Protein 5B6C (pdb70)

Solvent-accessible surface area: 10242 Å² total; per-residue (Å²): 107,36,149,130,92,50,162,2,66,3,34,64,17,120,127,120,45,25,10,30,0,18,0,4,61,78,7,0,94,51,10,123,6,153,153,42,48,27,0,18,0,78,21,171,192,231,90,40,4,6,2,44,0,68,28,26,145,88,10,61,65,97,72,0,31,0,1,149,21,3,14,67,15,1,133,17,189,96,48,57,74,1,8,2,54,77,9,108,127,17,128,134,6,131,76,0,0,0,6,4,2,45,80,16,13,133,67,50,132,50,86,31,10,96,60,6,0,61,84,32,1,81,113,47,88,34,8,6,50,83,26,16,53,7,48,6,181,24,71,191,84,28,0,38,0,58,0,30,33,2,37,38,64,50,63,0,12,1,3,44,132,1,21,0,10,23,112,33,146,51,47,168,120,146,98,176,40,28,47,54,96,22,43,180,43

InterPro domains:
  IPR003338 CDC48, N-terminal subdomain [PF02359] (25-106)
  IPR003338 CDC48, N-terminal subdomain [SM01073] (25-108)
  IPR003593 AAA+ ATPase domain [SM00382] (237-373)
  IPR003593 AAA+ ATPase domain [SM00382] (510-649)
  IPR003959 ATPase, AAA-type, core [PF00004] (241-370)
  IPR003959 ATPase, AAA-type, core [PF00004] (514-647)
  IPR003960 ATPase, AAA-type, conserved site [PS00674] (341-359)
  IPR003960 ATPase, AAA-type, conserved site [PS00674] (617-635)
  IPR004201 CDC48, domain 2 [PF02933] (126-190)
  IPR004201 CDC48, domain 2 [SM01072] (125-191)
  IPR005938 AAA ATPase, CDC48 family [TIGR01243] (26-763)
  IPR009010 Aspartate decarboxylase-like domain superfamily [SSF50692] (22-105)
  IPR027417 P-loop containing nucleoside triphosphate hydrolase [G3DSA:3.40.50.300] (206-370)
  IPR027417 P-loop containing nucleoside triphosphate hydrolase [G3DSA:3.40.50.300] (464-647)
  IPR027417 P-loop containing nucleoside triphosphate hydrolase [SSF52540] (200-462)
  IPR027417 P-loop containing nucleoside triphosphate hydrolase [SSF52540] (472-761)
  IPR029067 CDC48 domain 2-like superfamily [SSF54585] (107-198)
  IPR041569 AAA ATPase, AAA+ lid domain [PF17862] (393-434)
  IPR041569 AAA ATPase, AAA+ lid domain [PF17862] (669-708)
  IPR050168 AAA ATPase domain-containing protein [PTHR23077] (38-764)

Foldseek 3Di:
DLPDFFKAFEDAAPDDDQAEKEAAPVLCVSQVHDFQFWKWKAAPPGQIWIHTYDHDNVHDHRHMHHHPQVCVSRVHDGGGMMGIHGDPDFAAFQEWEKEWACVQCPPHDDDCCVFWVCVSQPVPFGKGFQQGWDWTDGDPGIIIMHTNDTVVPGMHTHHPNYHYHYDDDHDHDD/DDPPPDDDDDD

CATH classification: 2.40.40.20 (+1 more: 3.10.330.10)

Structure (mm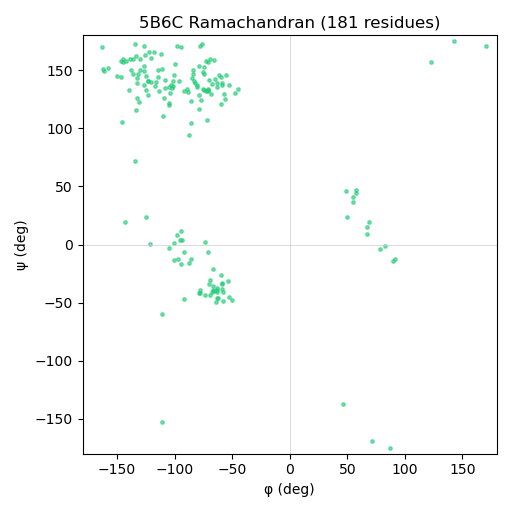CIF, N/CA/C/O backbone):
data_5B6C
#
_entry.id   5B6C
#
_cell.length_a   107.270
_cell.length_b   107.270
_cell.length_c   44.040
_cell.angle_alpha   90.00
_cell.angle_beta   90.00
_cell.angle_gamma   120.00
#
_symmetry.space_group_name_H-M   'H 3'
#
loop_
_entity.id
_entity.type
_entity.pdbx_description
1 polymer 'Transitional endoplasmic reticulum ATPase'
2 polymer 'Peptide from Ubiquitin fusion degradation protein 1 homolog'
3 water water
#
loop_
_atom_site.group_PDB
_atom_site.id
_atom_site.type_symbol
_atom_site.label_atom_id
_atom_site.label_alt_id
_atom_site.label_comp_id
_atom_site.label_asym_id
_atom_site.label_entity_id
_atom_site.label_seq_id
_atom_site.pdbx_PDB_ins_code
_atom_site.Cartn_x
_atom_site.Cartn_y
_atom_site.Cartn_z
_atom_site.occupancy
_atom_site.B_iso_or_equiv
_atom_site.auth_seq_id
_atom_site.auth_comp_id
_atom_site.auth_asym_id
_atom_site.auth_atom_id
_atom_site.pdbx_PDB_model_num
ATOM 1 N N . GLY A 1 1 ? 22.584 32.343 7.435 1.00 27.86 19 GLY A N 1
ATOM 2 C CA . GLY A 1 1 ? 21.658 31.757 6.400 1.00 29.04 19 GLY A CA 1
ATOM 3 C C . GLY A 1 1 ? 22.429 31.231 5.195 1.00 26.98 19 GLY A C 1
ATOM 4 O O . GLY A 1 1 ? 23.561 31.688 4.921 1.00 30.62 19 GLY A O 1
ATOM 5 N N . SER A 1 2 ? 21.863 30.217 4.513 1.00 26.20 20 SER A N 1
ATOM 6 C CA . SER A 1 2 ? 22.534 29.635 3.287 1.00 23.41 20 SER A CA 1
ATOM 7 C C . SER A 1 2 ? 22.607 30.631 2.090 1.00 25.22 20 SER A C 1
ATOM 8 O O . SER A 1 2 ? 23.480 30.468 1.215 1.00 28.54 20 SER A O 1
ATOM 11 N N . ASN A 1 3 ? 21.736 31.674 2.078 1.00 27.46 21 ASN A N 1
ATOM 12 C CA . ASN A 1 3 ? 21.581 32.652 0.961 1.00 28.48 21 ASN A CA 1
ATOM 13 C C . ASN A 1 3 ? 21.009 32.157 -0.382 1.00 29.44 21 ASN A C 1
ATOM 14 O O . ASN A 1 3 ? 20.890 32.908 -1.378 1.00 36.35 21 ASN A O 1
ATOM 19 N N . ARG A 1 4 ? 20.524 30.925 -0.375 1.00 21.14 22 ARG A N 1
ATOM 20 C CA . ARG A 1 4 ? 20.170 30.260 -1.619 1.00 18.43 22 ARG A CA 1
ATOM 21 C C . ARG A 1 4 ? 18.631 30.335 -1.856 1.00 14.32 22 ARG A C 1
ATOM 22 O O . ARG A 1 4 ? 17.879 30.445 -0.880 1.00 16.99 22 ARG A O 1
ATOM 30 N N . PRO A 1 5 ? 18.234 30.253 -3.100 1.00 14.37 23 PRO A N 1
ATOM 31 C CA . PRO A 1 5 ? 16.786 30.216 -3.375 1.00 12.94 23 PRO A CA 1
ATOM 32 C C . PRO A 1 5 ? 16.190 29.020 -2.650 1.00 11.17 23 PRO A C 1
ATOM 33 O O . PRO A 1 5 ? 16.752 27.887 -2.725 1.00 11.81 23 PRO A O 1
ATOM 37 N N . ASN A 1 6 ? 15.021 29.219 -2.065 1.00 11.10 24 ASN A N 1
ATOM 38 C CA . ASN A 1 6 ? 14.419 28.242 -1.110 1.00 11.70 24 ASN A CA 1
ATOM 39 C C . ASN A 1 6 ? 13.023 27.804 -1.520 1.00 10.41 24 ASN A C 1
ATOM 40 O O . ASN A 1 6 ? 12.337 27.181 -0.700 1.00 11.49 24 ASN A O 1
ATOM 45 N N . ARG A 1 7 ? 12.688 27.894 -2.818 1.00 10.47 25 ARG A N 1
ATOM 46 C CA . ARG A 1 7 ? 11.434 27.457 -3.372 1.00 10.39 25 ARG A CA 1
ATOM 47 C C . ARG A 1 7 ? 11.655 26.039 -3.929 1.00 10.21 25 ARG A C 1
ATOM 48 O O . ARG A 1 7 ? 12.689 25.724 -4.526 1.00 12.07 25 ARG A O 1
ATOM 56 N N . LEU A 1 8 ? 10.648 25.194 -3.720 1.00 10.24 26 LEU A N 1
ATOM 57 C CA . LEU A 1 8 ? 10.617 23.817 -4.178 1.00 9.57 26 LEU A CA 1
ATOM 58 C C . LEU A 1 8 ? 9.233 23.436 -4.751 1.00 9.19 26 LEU A C 1
ATOM 59 O O . LEU A 1 8 ? 8.244 24.020 -4.366 1.00 9.81 26 LEU A O 1
ATOM 64 N N . ILE A 1 9 ? 9.229 22.527 -5.678 1.00 9.19 27 ILE A N 1
ATOM 65 C CA . ILE A 1 9 ? 7.979 22.030 -6.318 1.00 9.09 27 ILE A CA 1
ATOM 66 C C . ILE A 1 9 ? 7.453 20.870 -5.479 1.00 8.88 27 ILE A C 1
ATOM 67 O O . ILE A 1 9 ? 8.145 19.912 -5.202 1.00 8.98 27 ILE A O 1
ATOM 72 N N . VAL A 1 10 ? 6.173 20.958 -5.184 1.00 9.35 28 VAL A N 1
ATOM 73 C CA . VAL A 1 10 ? 5.455 19.957 -4.336 1.00 9.21 28 VAL A CA 1
ATOM 74 C C . VAL A 1 10 ? 5.355 18.606 -5.116 1.00 10.06 28 VAL A C 1
ATOM 75 O O . VAL A 1 10 ? 4.826 18.589 -6.260 1.00 9.78 28 VAL A O 1
ATOM 79 N N . ASP A 1 11 ? 5.745 17.542 -4.460 1.00 10.30 29 ASP A N 1
ATOM 80 C CA . ASP A 1 11 ? 5.695 16.168 -4.983 1.00 10.15 29 ASP A CA 1
ATOM 81 C C . ASP A 1 11 ? 5.081 15.296 -3.875 1.00 10.09 29 ASP A C 1
ATOM 82 O O . ASP A 1 11 ? 4.926 15.700 -2.701 1.00 8.80 29 ASP A O 1
ATOM 87 N N . GLU A 1 12 ? 4.617 14.117 -4.303 1.00 12.32 30 GLU A N 1
ATOM 88 C CA . GLU A 1 12 ? 3.986 13.171 -3.384 1.00 11.92 30 GLU A CA 1
ATOM 89 C C . GLU A 1 12 ? 4.935 12.515 -2.431 1.00 11.81 30 GLU A C 1
ATOM 90 O O . GLU A 1 12 ? 6.107 12.338 -2.743 1.00 12.25 30 GLU A O 1
ATOM 96 N N . ALA A 1 13 ? 4.404 12.040 -1.300 1.00 11.89 31 ALA A N 1
ATOM 97 C CA . ALA A 1 13 ? 5.188 11.285 -0.277 1.00 14.07 31 ALA A CA 1
ATOM 98 C C . ALA A 1 13 ? 5.298 9.817 -0.607 1.00 15.83 31 ALA A C 1
ATOM 99 O O . ALA A 1 13 ? 4.333 9.258 -1.122 1.00 19.59 31 ALA A O 1
ATOM 101 N N . ILE A 1 14 ? 6.404 9.206 -0.182 1.00 17.33 32 ILE A N 1
ATOM 102 C CA . ILE A 1 14 ? 6.510 7.740 -0.183 1.00 20.78 32 ILE A CA 1
ATOM 103 C C . ILE A 1 14 ? 6.057 7.135 1.156 1.00 25.58 32 ILE A C 1
ATOM 104 O O . ILE A 1 14 ? 5.254 6.177 1.174 1.00 30.74 32 ILE A O 1
ATOM 109 N N . ASN A 1 15 ? 6.523 7.692 2.250 1.00 26.29 33 ASN A N 1
ATOM 110 C CA . ASN A 1 15 ? 5.986 7.275 3.555 1.00 29.14 33 ASN A CA 1
ATOM 111 C C . ASN A 1 15 ? 5.062 8.369 4.042 1.00 29.90 33 ASN A C 1
ATOM 112 O O . ASN A 1 15 ? 5.434 9.539 4.072 1.00 33.21 33 ASN A O 1
ATOM 117 N N . GLU A 1 16 ? 3.819 8.014 4.253 1.00 28.24 34 GLU A N 1
ATOM 118 C CA . GLU A 1 16 ? 2.832 8.958 4.735 1.00 27.92 34 GLU A CA 1
ATOM 119 C C . GLU A 1 16 ? 3.174 9.233 6.173 1.00 23.13 34 GLU A C 1
ATOM 120 O O . GLU A 1 16 ? 3.092 8.335 7.008 1.00 24.09 34 GLU A O 1
ATOM 126 N N . ASP A 1 17 ? 3.694 10.398 6.478 1.00 19.26 35 ASP A N 1
ATOM 127 C CA . ASP A 1 17 ? 3.597 10.907 7.890 1.00 13.27 35 ASP A CA 1
ATOM 128 C C . ASP A 1 17 ? 3.299 12.352 7.850 1.00 12.74 35 ASP A C 1
ATOM 129 O O . ASP A 1 17 ? 3.928 13.106 7.103 1.00 12.66 35 ASP A O 1
ATOM 134 N N . ASN A 1 18 ? 2.348 12.803 8.626 1.00 11.73 36 ASN A N 1
ATOM 135 C CA . ASN A 1 18 ? 1.848 14.143 8.656 1.00 10.41 36 ASN A CA 1
ATOM 136 C C . ASN A 1 18 ? 2.921 15.190 9.010 1.00 10.09 36 ASN A C 1
ATOM 137 O O . ASN A 1 18 ? 2.668 16.389 8.904 1.00 12.93 36 ASN A O 1
ATOM 142 N N . SER A 1 19 ? 3.945 14.758 9.748 1.00 9.23 37 SER A N 1
ATOM 143 C CA . SER A 1 19 ? 4.879 15.709 10.276 1.00 8.62 37 SER A CA 1
ATOM 144 C C . SER A 1 19 ? 6.182 15.801 9.453 1.00 11.00 37 SER A C 1
ATOM 145 O O . SER A 1 19 ? 7.092 16.471 9.925 1.00 13.02 37 SER A O 1
ATOM 148 N N . VAL A 1 20 ? 6.327 15.067 8.387 1.00 9.19 38 VAL A N 1
ATOM 149 C CA . VAL A 1 20 ? 7.653 14.895 7.707 1.00 9.91 38 VAL A CA 1
ATOM 150 C C . VAL A 1 20 ? 7.467 15.418 6.275 1.00 10.03 38 VAL A C 1
ATOM 151 O O . VAL A 1 20 ? 6.507 15.118 5.559 1.00 10.04 38 VAL A O 1
ATOM 155 N N . VAL A 1 21 ? 8.539 16.128 5.838 1.00 8.17 39 VAL A N 1
ATOM 156 C CA . VAL A 1 21 ? 8.756 16.353 4.441 1.00 8.11 39 VAL A CA 1
ATOM 157 C C . VAL A 1 21 ? 10.145 15.907 4.068 1.00 7.91 39 VAL A C 1
ATOM 158 O O . VAL A 1 21 ? 11.013 15.764 4.931 1.00 8.05 39 VAL A O 1
ATOM 162 N N . SER A 1 22 ? 10.355 15.520 2.790 1.00 7.81 40 SER A N 1
ATOM 163 C CA . SER A 1 22 ? 11.623 14.999 2.336 1.00 8.66 40 SER A CA 1
ATOM 164 C C . SER A 1 22 ? 12.234 15.768 1.174 1.00 8.04 40 SER A C 1
ATOM 165 O O . SER A 1 22 ? 11.514 16.197 0.309 1.00 8.04 40 SER A O 1
ATOM 168 N N . LEU A 1 23 ? 13.561 15.927 1.243 1.00 8.86 41 LEU A N 1
ATOM 169 C CA . LEU A 1 23 ? 14.352 16.624 0.182 1.00 8.96 41 LEU A CA 1
ATOM 170 C C . LEU A 1 23 ? 15.454 15.639 -0.231 1.00 8.94 41 LEU A C 1
ATOM 171 O O . LEU A 1 23 ? 15.840 14.716 0.493 1.00 9.80 41 LEU A O 1
ATOM 176 N N . SER A 1 24 ? 16.049 15.906 -1.402 1.00 8.15 42 SER A N 1
ATOM 177 C CA . SER A 1 24 ? 17.308 15.241 -1.800 1.00 7.27 42 SER A CA 1
ATOM 178 C C . SER A 1 24 ? 18.440 15.632 -0.923 1.00 7.86 42 SER A C 1
ATOM 179 O O . SER A 1 24 ? 18.410 16.733 -0.362 1.00 8.68 42 SER A O 1
ATOM 182 N N . GLN A 1 25 ? 19.474 14.820 -0.876 1.00 9.22 43 GLN A N 1
ATOM 183 C CA . GLN A 1 25 ? 20.643 15.198 -0.138 1.00 8.92 43 GLN A CA 1
ATOM 184 C C . GLN A 1 25 ? 21.324 16.433 -0.692 1.00 8.37 43 GLN A C 1
ATOM 185 O O . GLN A 1 25 ? 21.681 17.289 0.071 1.00 9.98 43 GLN A O 1
ATOM 191 N N . PRO A 1 26 ? 21.440 16.580 -2.024 1.00 9.35 44 PRO A N 1
ATOM 192 C CA . PRO A 1 26 ? 22.023 17.807 -2.498 1.00 9.31 44 PRO A CA 1
ATOM 193 C C . PRO A 1 26 ? 21.299 19.065 -2.076 1.00 8.93 44 PRO A C 1
ATOM 194 O O . PRO A 1 26 ? 21.864 20.128 -1.820 1.00 9.68 44 PRO A O 1
ATOM 198 N N . LYS A 1 27 ? 19.960 18.987 -2.070 1.00 8.16 45 LYS A N 1
ATOM 199 C CA . LYS A 1 27 ? 19.186 20.132 -1.646 1.00 8.15 45 LYS A CA 1
ATOM 200 C C . LYS A 1 27 ? 19.353 20.382 -0.144 1.00 8.66 45 LYS A C 1
ATOM 201 O O . LYS A 1 27 ? 19.428 21.532 0.285 1.00 9.54 45 LYS A O 1
ATOM 207 N N . MET A 1 28 ? 19.309 19.322 0.665 1.00 8.83 46 MET A N 1
ATOM 208 C CA . MET A 1 28 ? 19.622 19.511 2.081 1.00 9.56 46 MET A CA 1
ATOM 209 C C . MET A 1 28 ? 20.995 20.233 2.262 1.00 8.02 46 MET A C 1
ATOM 210 O O . MET A 1 28 ? 21.083 21.170 3.056 1.00 9.94 46 MET A O 1
ATOM 215 N N . ASP A 1 29 ? 21.999 19.823 1.535 1.00 9.59 47 ASP A N 1
ATOM 216 C CA . ASP A 1 29 ? 23.281 20.427 1.663 1.00 9.70 47 ASP A CA 1
ATOM 217 C C . ASP A 1 29 ? 23.302 21.883 1.189 1.00 10.50 47 ASP A C 1
ATOM 218 O O . ASP A 1 29 ? 23.884 22.790 1.800 1.00 12.17 47 ASP A O 1
ATOM 223 N N . GLU A 1 30 ? 22.548 22.182 0.148 1.00 9.93 48 GLU A N 1
ATOM 224 C CA . GLU A 1 30 ? 22.446 23.538 -0.388 1.00 9.95 48 GLU A CA 1
ATOM 225 C C . GLU A 1 30 ? 21.850 24.465 0.641 1.00 10.01 48 GLU A C 1
ATOM 226 O O . GLU A 1 30 ? 22.257 25.633 0.803 1.00 11.62 48 GLU A O 1
ATOM 232 N N . LEU A 1 31 ? 20.863 23.977 1.384 1.00 9.45 49 LEU A N 1
ATOM 233 C CA . LEU A 1 31 ? 20.133 24.762 2.329 1.00 9.24 49 LEU A CA 1
ATOM 234 C C . LEU A 1 31 ? 20.588 24.631 3.803 1.00 8.64 49 LEU A C 1
ATOM 235 O O . LEU A 1 31 ? 19.975 25.174 4.690 1.00 9.14 49 LEU A O 1
ATOM 240 N N . GLN A 1 32 ? 21.718 23.937 4.000 1.00 8.96 50 GLN A N 1
ATOM 241 C CA . GLN A 1 32 ? 22.268 23.714 5.316 1.00 10.17 50 GLN A CA 1
ATOM 242 C C . GLN A 1 32 ? 21.305 23.072 6.301 1.00 9.26 50 GLN A C 1
ATOM 243 O O . GLN A 1 32 ? 21.228 23.395 7.472 1.00 11.08 50 GLN A O 1
ATOM 249 N N . LEU A 1 33 ? 20.561 22.106 5.806 1.00 9.22 51 LEU A N 1
ATOM 250 C CA . LEU A 1 33 ? 19.586 21.308 6.590 1.00 9.51 51 LEU A CA 1
ATOM 251 C C . LEU A 1 33 ? 20.135 19.972 6.940 1.00 9.54 51 LEU A C 1
ATOM 252 O O . LEU A 1 33 ? 20.736 19.281 6.126 1.00 10.30 51 LEU A O 1
ATOM 257 N N . PHE A 1 34 ? 19.851 19.530 8.155 1.00 9.03 52 PHE A N 1
ATOM 258 C CA . PHE A 1 34 ? 20.208 18.194 8.686 1.00 9.00 52 PHE A CA 1
ATOM 259 C C . PHE A 1 34 ? 18.901 17.411 8.855 1.00 8.45 52 PHE A C 1
ATOM 260 O O . PHE A 1 34 ? 17.851 17.963 9.210 1.00 8.93 52 PHE A O 1
ATOM 268 N N . ARG A 1 35 ? 19.056 16.113 8.728 1.00 9.10 53 ARG A N 1
ATOM 269 C CA . ARG A 1 35 ? 17.950 15.235 9.035 1.00 8.03 53 ARG A CA 1
ATOM 270 C C . ARG A 1 35 ? 17.432 15.544 10.413 1.00 8.85 53 ARG A C 1
ATOM 271 O O . ARG A 1 35 ? 18.189 15.667 11.363 1.00 8.84 53 ARG A O 1
ATOM 279 N N . GLY A 1 36 ? 16.112 15.582 10.549 1.00 8.95 54 GLY A N 1
ATOM 280 C CA . GLY A 1 36 ? 15.385 15.823 11.807 1.00 8.80 54 GLY A CA 1
ATOM 281 C C . GLY A 1 36 ? 15.231 17.277 12.177 1.00 8.47 54 G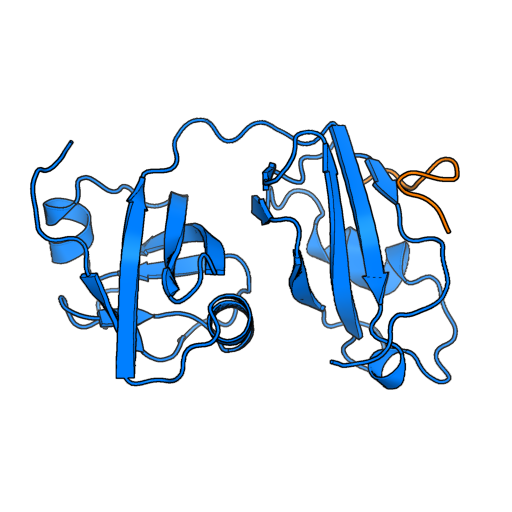LY A C 1
ATOM 282 O O . GLY A 1 36 ? 14.572 17.609 13.153 1.00 9.48 54 GLY A O 1
ATOM 283 N N . ASP A 1 37 ? 15.794 18.187 11.342 1.00 8.54 55 ASP A N 1
ATOM 284 C CA . ASP A 1 37 ? 15.606 19.597 11.582 1.00 8.52 55 ASP A CA 1
ATOM 285 C C . ASP A 1 37 ? 14.110 19.978 11.474 1.00 7.63 55 ASP A C 1
ATOM 286 O O . ASP A 1 37 ? 13.396 19.497 10.581 1.00 8.92 55 ASP A O 1
ATOM 291 N N . THR A 1 38 ? 13.631 20.848 12.377 1.00 7.98 56 THR A N 1
ATOM 292 C CA . THR A 1 38 ? 12.342 21.534 12.219 1.00 8.06 56 THR A CA 1
ATOM 293 C C . THR A 1 38 ? 12.463 22.603 11.129 1.00 8.03 56 THR A C 1
ATOM 294 O O . THR A 1 38 ? 13.435 23.398 11.109 1.00 10.07 56 THR A O 1
ATOM 298 N N . VAL A 1 39 ? 11.504 22.642 10.202 1.00 8.10 57 VAL A N 1
ATOM 299 C CA . VAL A 1 39 ? 11.493 23.568 9.103 1.00 8.28 57 VAL A CA 1
ATOM 300 C C . VAL A 1 39 ? 10.112 24.220 9.055 1.00 9.24 57 VAL A C 1
ATOM 301 O O . VAL A 1 39 ? 9.104 23.587 9.447 1.00 9.57 57 VAL A O 1
ATOM 305 N N . LEU A 1 40 ? 10.094 25.457 8.571 1.00 8.96 58 LEU A N 1
ATOM 306 C CA . LEU A 1 40 ? 8.859 26.217 8.308 1.00 8.97 58 LEU A CA 1
ATOM 307 C C . LEU A 1 40 ? 8.636 26.233 6.806 1.00 9.45 58 LEU A C 1
ATOM 308 O O . LEU A 1 40 ? 9.461 26.682 6.026 1.00 9.44 58 LEU A O 1
ATOM 313 N N . LEU A 1 41 ? 7.489 25.725 6.404 1.00 8.23 59 LEU A N 1
ATOM 314 C CA . LEU A 1 41 ? 7.016 25.702 5.001 1.00 9.01 59 LEU A CA 1
ATOM 315 C C . LEU A 1 41 ? 5.994 26.807 4.785 1.00 9.83 59 LEU A C 1
ATOM 316 O O . LEU A 1 41 ? 5.121 27.000 5.636 1.00 10.45 59 LEU A O 1
ATOM 321 N N . LYS A 1 42 ? 6.132 27.519 3.644 1.00 10.02 60 LYS A N 1
ATOM 322 C CA . LYS A 1 42 ? 5.197 28.556 3.341 1.00 10.32 60 LYS A CA 1
ATOM 323 C C . LYS A 1 42 ? 4.600 28.366 1.951 1.00 11.76 60 LYS A C 1
ATOM 324 O O . LYS A 1 42 ? 5.275 28.071 0.999 1.00 10.87 60 LYS A O 1
ATOM 330 N N . GLY A 1 43 ? 3.295 28.568 1.867 1.00 11.94 61 GLY A N 1
ATOM 331 C CA . GLY A 1 43 ? 2.530 28.656 0.619 1.00 14.33 61 GLY A CA 1
ATOM 332 C C . GLY A 1 43 ? 2.067 30.132 0.467 1.00 13.07 61 GLY A C 1
ATOM 333 O O . GLY A 1 43 ? 2.717 31.052 0.958 1.00 15.88 61 GLY A O 1
ATOM 334 N N . LYS A 1 44 ? 0.973 30.361 -0.205 1.00 14.72 62 LYS A N 1
ATOM 335 C CA . LYS A 1 44 ? 0.482 31.749 -0.420 1.00 15.17 62 LYS A CA 1
ATOM 336 C C . LYS A 1 44 ? -0.497 32.054 0.655 1.00 14.74 62 LYS A C 1
ATOM 337 O O . LYS A 1 44 ? -0.893 31.167 1.462 1.00 14.40 62 LYS A O 1
ATOM 343 N N . LYS A 1 45 ? -0.880 33.334 0.726 1.00 14.23 63 LYS A N 1
ATOM 344 C CA . LYS A 1 45 ? -1.905 33.812 1.695 1.00 15.53 63 LYS A CA 1
ATOM 345 C C . LYS A 1 45 ? -1.562 33.455 3.150 1.00 15.90 63 LYS A C 1
ATOM 346 O O . LYS A 1 45 ? -2.474 33.137 3.949 1.00 17.95 63 LYS A O 1
ATOM 352 N N . ARG A 1 46 ? -0.284 33.511 3.484 1.00 15.50 64 ARG A N 1
ATOM 353 C CA . ARG A 1 46 ? 0.197 33.310 4.830 1.00 15.65 64 ARG A CA 1
ATOM 354 C C . ARG A 1 46 ? -0.012 31.847 5.333 1.00 14.20 64 ARG A C 1
ATOM 355 O O . ARG A 1 46 ? 0.143 31.674 6.547 1.00 16.16 64 ARG A O 1
ATOM 363 N N . ARG A 1 47 ? -0.298 30.924 4.447 1.00 14.77 65 ARG A N 1
ATOM 364 C CA . ARG A 1 47 ? -0.417 29.510 4.867 1.00 12.22 65 ARG A CA 1
ATOM 365 C C . ARG A 1 47 ? 0.978 28.976 5.212 1.00 13.06 65 ARG A C 1
ATOM 366 O O . ARG A 1 47 ? 1.932 29.157 4.494 1.00 13.60 65 ARG A O 1
ATOM 374 N N . GLU A 1 48 ? 1.064 28.280 6.358 1.00 12.77 66 GLU A N 1
ATOM 375 C CA . GLU A 1 48 ? 2.330 27.779 6.848 1.00 13.29 66 GLU A CA 1
ATOM 376 C C . GLU A 1 48 ? 2.150 26.410 7.469 1.00 12.89 66 GLU A C 1
ATOM 377 O O . GLU A 1 48 ? 1.060 26.016 7.857 1.00 13.72 66 GLU A O 1
ATOM 383 N N . ALA A 1 49 ? 3.284 25.686 7.522 1.00 11.54 67 ALA A N 1
ATOM 384 C CA . ALA A 1 49 ? 3.356 24.398 8.215 1.00 13.38 67 ALA A CA 1
ATOM 385 C C . ALA A 1 49 ? 4.711 24.215 8.808 1.00 12.26 67 ALA A C 1
ATOM 386 O O . ALA A 1 49 ? 5.702 24.699 8.267 1.00 12.43 67 ALA A O 1
ATOM 388 N N . VAL A 1 50 ? 4.744 23.581 9.980 1.00 11.83 68 VAL A N 1
ATOM 389 C CA . VAL A 1 50 ? 5.990 23.163 10.588 1.00 11.68 68 VAL A CA 1
ATOM 390 C C . VAL A 1 50 ? 6.112 21.667 10.541 1.00 11.87 68 VAL A C 1
ATOM 391 O O . VAL A 1 50 ? 5.237 20.925 10.984 1.00 11.98 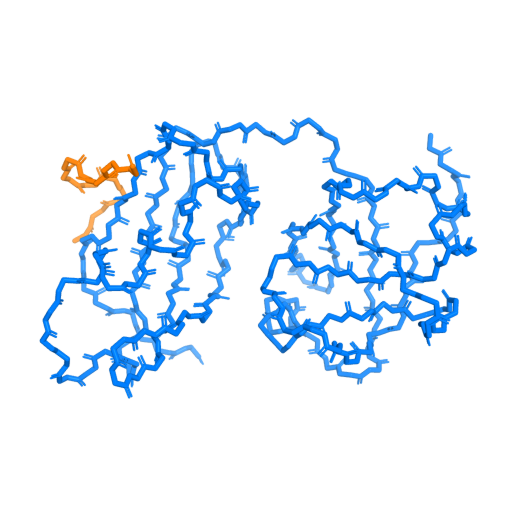68 VAL A O 1
ATOM 395 N N . CYS A 1 51 ? 7.242 21.199 9.982 1.00 9.68 69 CYS A N 1
ATOM 396 C CA . CYS A 1 51 ? 7.527 19.799 9.771 1.00 9.28 69 CYS A CA 1
ATOM 397 C C . CYS A 1 51 ? 8.957 19.504 10.209 1.00 10.07 69 CYS A C 1
ATOM 398 O O . CYS A 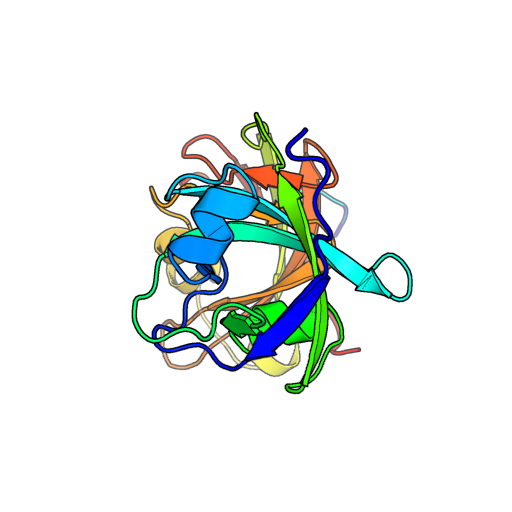1 51 ? 9.775 20.399 10.414 1.00 9.25 69 CYS A O 1
ATOM 401 N N . ILE A 1 52 ? 9.307 18.200 10.223 1.00 9.30 70 ILE A N 1
ATOM 402 C CA . ILE A 1 52 ? 10.693 17.783 10.270 1.00 9.17 70 ILE A CA 1
ATOM 403 C C . ILE A 1 52 ? 11.090 17.411 8.878 1.00 9.08 70 ILE A C 1
ATOM 404 O O . ILE A 1 52 ? 10.249 16.918 8.117 1.00 8.95 70 ILE A O 1
ATOM 409 N N . VAL A 1 53 ? 12.345 17.660 8.512 1.00 7.71 71 VAL A N 1
ATOM 410 C CA . VAL A 1 53 ? 12.876 17.286 7.209 1.00 8.11 71 VAL A CA 1
ATOM 411 C C . VAL A 1 53 ? 13.716 16.085 7.237 1.00 8.73 71 VAL A C 1
ATOM 412 O O . VAL A 1 53 ? 14.602 15.966 8.107 1.00 9.07 71 VAL A O 1
ATOM 416 N N . LEU A 1 54 ? 13.516 15.176 6.290 1.00 8.64 72 LEU A N 1
ATOM 417 C CA . LEU A 1 54 ? 14.306 14.018 6.115 1.00 8.25 72 LEU A CA 1
ATOM 418 C C . LEU A 1 54 ? 14.895 14.027 4.690 1.00 9.19 72 LEU A C 1
ATOM 419 O O . LEU A 1 54 ? 14.428 14.727 3.809 1.00 10.27 72 LEU A O 1
ATOM 424 N N . SER A 1 55 ? 15.892 13.173 4.465 1.00 8.78 73 SER A N 1
ATOM 425 C CA . SER A 1 55 ? 16.612 13.096 3.155 1.00 9.61 73 SER A CA 1
ATOM 426 C C . SER A 1 55 ? 16.209 11.822 2.491 1.00 12.28 73 SER A C 1
ATOM 427 O O . SER A 1 55 ? 16.297 10.766 3.118 1.00 14.29 73 SER A O 1
ATOM 430 N N . ASP A 1 56 ? 15.887 11.872 1.202 1.00 12.44 74 ASP A N 1
ATOM 431 C CA . ASP A 1 56 ? 15.302 10.818 0.459 1.00 14.01 74 ASP A CA 1
ATOM 432 C C . ASP A 1 56 ? 16.122 10.742 -0.885 1.00 15.07 74 ASP A C 1
ATOM 433 O O . ASP A 1 56 ? 16.110 11.669 -1.609 1.00 14.72 74 ASP A O 1
ATOM 438 N N . ASP A 1 57 ? 16.839 9.633 -1.147 1.00 19.30 75 ASP A N 1
ATOM 439 C CA . ASP A 1 57 ? 17.621 9.481 -2.398 1.00 22.69 75 ASP A CA 1
ATOM 440 C C . ASP A 1 57 ? 16.847 9.233 -3.656 1.00 21.07 75 ASP A C 1
ATOM 441 O O . ASP A 1 57 ? 17.436 9.136 -4.717 1.00 27.83 75 ASP A O 1
ATOM 446 N N . THR A 1 58 ? 15.554 9.209 -3.583 1.00 16.66 76 THR A N 1
ATOM 447 C CA . THR A 1 58 ? 14.769 9.260 -4.820 1.00 19.32 76 THR A CA 1
ATOM 448 C C . THR A 1 58 ? 14.108 10.604 -5.098 1.00 16.96 76 THR A C 1
ATOM 449 O O . THR A 1 58 ? 13.569 10.806 -6.143 1.00 21.43 76 THR A O 1
ATOM 453 N N . CYS A 1 59 ? 14.250 11.560 -4.194 1.00 12.94 77 CYS A N 1
ATOM 454 C CA . CYS A 1 59 ? 13.614 12.812 -4.448 1.00 12.28 77 CYS A CA 1
ATOM 455 C C . CYS A 1 59 ? 14.415 13.670 -5.406 1.00 11.20 77 CYS A C 1
ATOM 456 O O . CYS A 1 59 ? 15.650 13.702 -5.351 1.00 13.18 77 CYS A O 1
ATOM 459 N N . SER A 1 60 ? 13.715 14.284 -6.334 1.00 11.84 78 SER A N 1
ATOM 460 C CA . SER A 1 60 ? 14.344 15.200 -7.271 1.00 11.71 78 SER A CA 1
ATOM 461 C C . SER A 1 60 ? 14.885 16.402 -6.574 1.00 10.36 78 SER A C 1
ATOM 462 O O . SER A 1 60 ? 14.250 16.834 -5.615 1.00 10.86 78 SER A O 1
ATOM 465 N N . ASP A 1 61 ? 16.045 16.965 -6.951 1.00 11.28 79 ASP A N 1
ATOM 466 C CA . ASP A 1 61 ? 16.642 18.048 -6.200 1.00 12.15 79 ASP A CA 1
ATOM 467 C C . ASP A 1 61 ? 15.719 19.271 -6.082 1.00 11.65 79 ASP A C 1
ATOM 468 O O . ASP A 1 61 ? 15.642 19.891 -4.989 1.00 11.90 79 ASP A O 1
ATOM 473 N N . GLU A 1 62 ? 14.903 19.529 -7.130 1.00 10.31 80 GLU A N 1
ATOM 474 C CA . GLU A 1 62 ? 14.089 20.726 -7.097 1.00 12.08 80 GLU A CA 1
ATOM 475 C C . GLU A 1 62 ? 12.680 20.514 -6.572 1.00 9.93 80 GLU A C 1
ATOM 476 O O . GLU A 1 62 ? 11.857 21.407 -6.648 1.00 11.37 80 GLU A O 1
ATOM 482 N N . LYS A 1 63 ? 12.453 19.341 -5.994 1.00 8.79 81 LYS A N 1
ATOM 483 C CA . LYS A 1 63 ? 11.124 18.997 -5.413 1.00 8.84 81 LYS A CA 1
ATOM 484 C 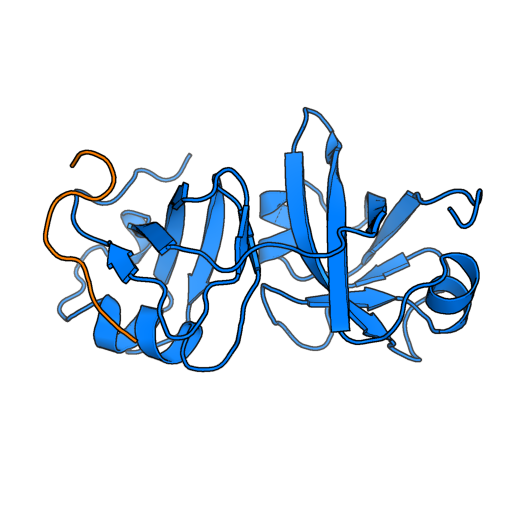C . LYS A 1 63 ? 11.166 18.737 -3.889 1.00 8.14 81 LYS A C 1
ATOM 485 O O . LYS A 1 63 ? 12.283 18.495 -3.339 1.00 9.12 81 LYS A O 1
ATOM 491 N N . ILE A 1 64 ? 9.990 18.728 -3.267 1.00 8.55 82 ILE A N 1
ATOM 492 C CA . ILE A 1 64 ? 9.834 18.417 -1.863 1.00 7.97 82 ILE A CA 1
ATOM 493 C C . ILE A 1 64 ? 8.674 17.401 -1.772 1.00 9.66 82 ILE A C 1
ATOM 494 O O . ILE A 1 64 ? 7.618 17.616 -2.347 1.00 9.91 82 ILE A O 1
ATOM 499 N N . ARG A 1 65 ? 8.938 16.298 -1.136 1.00 8.48 83 ARG A N 1
ATOM 500 C CA . ARG A 1 65 ? 7.933 15.263 -0.934 1.00 9.44 83 ARG A CA 1
ATOM 501 C C . ARG A 1 65 ? 7.137 15.582 0.319 1.00 9.02 83 ARG A C 1
ATOM 502 O O . ARG A 1 65 ? 7.690 15.728 1.433 1.00 10.36 83 ARG A O 1
ATOM 510 N N . MET A 1 66 ? 5.826 15.677 0.159 1.00 9.22 84 MET A N 1
ATOM 511 C CA . MET A 1 66 ? 4.953 15.925 1.307 1.00 10.75 84 MET A CA 1
ATOM 512 C C . MET A 1 66 ? 3.606 15.274 1.049 1.00 10.57 84 MET A C 1
ATOM 513 O O . MET A 1 66 ? 3.167 15.274 -0.096 1.00 12.14 84 MET A O 1
ATOM 518 N N . ASN A 1 67 ? 3.007 14.772 2.086 1.00 9.75 85 ASN A N 1
ATOM 519 C CA . ASN A 1 67 ? 1.797 14.066 2.015 1.00 10.30 85 ASN A CA 1
ATOM 520 C C . ASN A 1 67 ? 0.657 15.001 1.819 1.00 9.49 85 ASN A C 1
ATOM 521 O O . ASN A 1 67 ? 0.726 16.180 1.943 1.00 9.67 85 ASN A O 1
ATOM 526 N N . ARG A 1 68 ? -0.529 14.384 1.583 1.00 9.85 86 ARG A N 1
ATOM 527 C CA . ARG A 1 68 ? -1.743 15.126 1.302 1.00 10.33 86 ARG A CA 1
ATOM 528 C C . ARG A 1 68 ? -2.168 15.996 2.461 1.00 9.48 86 ARG A C 1
ATOM 529 O O . ARG A 1 68 ? -2.707 17.090 2.312 1.00 9.16 86 ARG A O 1
ATOM 537 N N . VAL A 1 69 ? -1.983 15.499 3.682 1.00 9.43 87 VAL A N 1
ATOM 538 C CA . VAL A 1 69 ? -2.288 16.301 4.881 1.00 8.93 87 VAL A CA 1
ATOM 539 C C . VAL A 1 69 ? -1.496 17.623 4.905 1.00 8.44 87 VAL A C 1
ATOM 540 O O . VAL A 1 69 ? -2.063 18.695 5.116 1.00 9.04 87 VAL A O 1
ATOM 544 N N . VAL A 1 70 ? -0.189 17.550 4.670 1.00 8.53 88 VAL A N 1
ATOM 545 C CA . VAL A 1 70 ? 0.609 18.740 4.667 1.00 8.95 88 VAL A CA 1
ATOM 546 C C . VAL A 1 70 ? 0.234 19.626 3.463 1.00 8.60 88 VAL A C 1
ATOM 547 O O . VAL A 1 70 ? 0.115 20.861 3.545 1.00 8.69 88 VAL A O 1
ATOM 551 N N . ARG A 1 71 ? 0.019 19.020 2.311 1.00 8.68 89 ARG A N 1
ATOM 552 C CA . ARG A 1 71 ? -0.408 19.797 1.156 1.00 8.46 89 ARG A CA 1
ATOM 553 C C . ARG A 1 71 ? -1.727 20.558 1.408 1.00 8.60 89 ARG A C 1
ATOM 554 O O . ARG A 1 71 ? -1.803 21.769 1.105 1.00 10.05 89 ARG A O 1
ATOM 562 N N . ASN A 1 72 ? -2.676 19.931 2.068 1.00 8.93 90 ASN A N 1
ATOM 563 C CA . ASN A 1 72 ? -3.911 20.605 2.348 1.00 9.90 90 ASN A CA 1
ATOM 564 C C . ASN A 1 72 ? -3.715 21.739 3.307 1.00 10.60 90 ASN A C 1
ATOM 565 O O . ASN A 1 72 ? -4.280 22.809 3.170 1.00 11.74 90 ASN A O 1
ATOM 570 N N . ASN A 1 73 ? -2.847 21.556 4.342 1.00 9.73 91 ASN A N 1
ATOM 571 C CA . ASN A 1 73 ? -2.501 22.641 5.296 1.00 10.08 91 ASN A CA 1
ATOM 572 C C . ASN A 1 73 ? -1.882 23.874 4.593 1.00 10.63 91 ASN A C 1
ATOM 573 O O . ASN A 1 73 ? -2.132 25.013 5.012 1.00 12.91 91 ASN A O 1
ATOM 578 N N . LEU A 1 74 ? -1.138 23.606 3.528 1.00 9.64 92 LEU A N 1
ATOM 579 C CA . LEU A 1 74 ? -0.479 24.697 2.765 1.00 10.25 92 LEU A CA 1
ATOM 580 C C . LEU A 1 74 ? -1.359 25.190 1.622 1.00 10.82 92 LEU A C 1
ATOM 581 O O . LEU A 1 74 ? -0.989 26.139 0.919 1.00 13.36 92 LEU A O 1
ATOM 586 N N . ARG A 1 75 ? -2.482 24.507 1.396 1.00 10.54 93 ARG A N 1
ATOM 587 C CA . ARG A 1 75 ? -3.403 24.819 0.295 1.00 11.93 93 ARG A CA 1
ATOM 588 C C . ARG A 1 75 ? -2.706 24.749 -1.049 1.00 10.92 93 ARG A C 1
ATOM 589 O O . ARG A 1 75 ? -2.922 25.542 -1.931 1.00 13.43 93 ARG A O 1
ATOM 597 N N . VAL A 1 76 ? -1.907 23.695 -1.222 1.00 10.65 94 VAL A N 1
ATOM 598 C CA . VAL A 1 76 ? -1.305 23.364 -2.476 1.00 11.11 94 VAL A CA 1
ATOM 599 C C . VAL A 1 76 ? -1.619 22.047 -3.062 1.00 11.99 94 VAL A C 1
ATOM 600 O O . VAL A 1 76 ? -2.082 21.115 -2.353 1.00 12.92 94 VAL A O 1
ATOM 604 N N . ARG A 1 77 ? -1.381 21.955 -4.354 1.00 13.49 95 ARG A N 1
ATOM 605 C CA . ARG A 1 77 ? -1.538 20.732 -5.106 1.00 13.49 95 ARG A CA 1
ATOM 606 C C . ARG A 1 77 ? -0.165 20.263 -5.546 1.00 12.14 95 ARG A C 1
ATOM 607 O O . ARG A 1 77 ? 0.825 21.040 -5.523 1.00 12.47 95 ARG A O 1
ATOM 615 N N . LEU A 1 78 ? -0.055 19.003 -5.952 1.00 11.58 96 LEU A N 1
ATOM 616 C CA . LEU A 1 78 ? 1.092 18.525 -6.667 1.00 11.77 96 LEU A CA 1
ATOM 617 C C . LEU A 1 78 ? 1.472 19.465 -7.796 1.00 12.83 96 LEU A C 1
ATOM 618 O O . LEU A 1 78 ? 0.624 19.959 -8.552 1.00 14.52 96 LEU A O 1
ATOM 623 N N . GLY A 1 79 ? 2.739 19.822 -7.854 1.00 12.34 97 GLY A N 1
ATOM 624 C CA . GLY A 1 79 ? 3.208 20.768 -8.813 1.00 12.20 97 G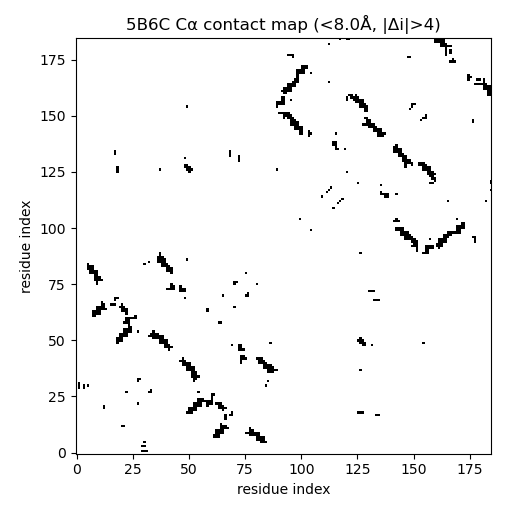LY A CA 1
ATOM 625 C C . GLY A 1 79 ? 3.267 22.202 -8.513 1.00 13.05 97 GLY A C 1
ATOM 626 O O . GLY A 1 79 ? 3.869 22.989 -9.221 1.00 16.18 97 GLY A O 1
ATOM 627 N N . ASP A 1 80 ? 2.635 22.607 -7.429 1.00 11.37 98 ASP A N 1
ATOM 628 C CA . ASP A 1 80 ? 2.625 23.998 -6.924 1.00 11.29 98 ASP A CA 1
ATOM 629 C C . ASP A 1 80 ? 4.020 24.135 -6.237 1.00 11.54 98 ASP A C 1
ATOM 630 O O . ASP A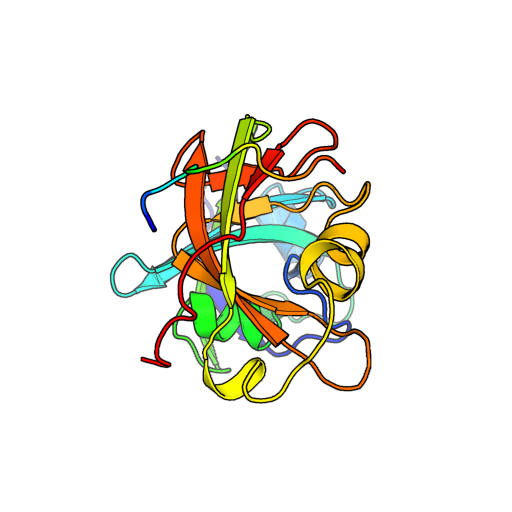 1 80 ? 4.821 23.234 -6.120 1.00 11.90 98 ASP A O 1
ATOM 635 N N . VAL A 1 81 ? 4.279 25.367 -5.881 1.00 10.90 99 VAL A N 1
ATOM 636 C CA . VAL A 1 81 ? 5.574 25.781 -5.344 1.00 10.02 99 VAL A CA 1
ATOM 637 C C . VAL A 1 81 ? 5.380 26.262 -3.952 1.00 9.30 99 VAL A C 1
ATOM 638 O O . VAL A 1 81 ? 4.451 27.019 -3.644 1.00 11.35 99 VAL A O 1
ATOM 642 N N . ILE A 1 82 ? 6.283 25.848 -3.043 1.00 8.26 100 ILE A N 1
ATOM 643 C CA . ILE A 1 82 ? 6.374 26.335 -1.663 1.00 8.47 100 ILE A CA 1
ATOM 644 C C . ILE A 1 82 ? 7.774 26.816 -1.356 1.00 9.64 100 ILE A C 1
ATOM 645 O O . ILE A 1 82 ? 8.703 26.512 -2.118 1.00 9.83 100 ILE A O 1
ATOM 650 N N . SER A 1 83 ? 7.937 27.456 -0.202 1.00 9.07 101 SER A N 1
ATOM 651 C CA . SER A 1 83 ? 9.287 27.685 0.318 1.00 9.14 101 SER A CA 1
ATOM 652 C C . SER A 1 83 ? 9.544 26.935 1.597 1.00 8.91 101 SER A C 1
ATOM 653 O O . SER A 1 83 ? 8.587 26.545 2.337 1.00 9.71 101 SER A O 1
ATOM 656 N N . ILE A 1 84 ? 10.828 26.565 1.812 1.00 10.08 102 ILE A N 1
ATOM 657 C CA . ILE A 1 84 ? 11.294 25.880 3.008 1.00 9.19 102 ILE A CA 1
ATOM 658 C C . ILE A 1 84 ? 12.431 26.609 3.672 1.00 10.51 102 ILE A C 1
ATOM 659 O O . ILE A 1 84 ? 13.314 27.154 2.968 1.00 12.15 102 ILE A O 1
ATOM 664 N N . GLN A 1 85 ? 12.365 26.788 4.984 1.00 10.08 103 GLN A N 1
ATOM 665 C CA . GLN A 1 85 ? 13.427 27.499 5.706 1.00 11.39 103 GLN A CA 1
ATOM 666 C C . GLN A 1 85 ? 13.606 26.855 7.087 1.00 10.71 103 GLN A C 1
ATOM 667 O O . GLN A 1 85 ? 12.710 26.216 7.613 1.00 10.02 103 GLN A O 1
ATOM 673 N N . PRO A 1 86 ? 14.783 27.050 7.656 1.00 12.14 104 PRO A N 1
ATOM 674 C CA . PRO A 1 86 ? 14.987 26.584 8.959 1.00 12.37 104 PRO A CA 1
ATOM 675 C C . PRO A 1 86 ? 14.072 27.199 9.969 1.00 12.67 104 PRO A C 1
ATOM 676 O O . PRO A 1 86 ? 13.692 28.379 9.897 1.00 14.89 104 PRO A O 1
ATOM 680 N N . CYS A 1 87 ? 13.701 26.398 10.966 1.00 12.94 105 CYS A N 1
ATOM 681 C CA . CYS A 1 87 ? 12.823 26.901 12.030 1.00 14.43 105 CYS A CA 1
ATOM 682 C C . CYS A 1 87 ? 13.460 26.411 13.313 1.00 15.18 105 CYS A C 1
ATOM 683 O O . CYS A 1 87 ? 12.941 25.472 13.944 1.00 13.86 105 CYS A O 1
ATOM 686 N N . PRO A 1 88 ? 14.610 26.975 13.746 1.00 17.60 106 PRO A N 1
ATOM 687 C CA . PRO A 1 88 ? 15.304 26.359 14.864 1.00 18.87 106 PRO A CA 1
ATOM 688 C C . PRO A 1 88 ? 14.634 26.564 16.200 1.00 18.71 106 PRO A C 1
ATOM 689 O O . PRO A 1 88 ? 13.894 27.485 16.345 1.00 19.14 106 PRO A O 1
ATOM 693 N N . ASP A 1 89 ? 14.947 25.670 17.131 1.00 21.88 107 ASP A N 1
ATOM 694 C CA . ASP A 1 89 ? 14.558 25.891 18.544 1.00 23.17 107 ASP A CA 1
ATOM 695 C C . ASP A 1 89 ? 13.063 26.074 18.728 1.00 22.98 107 ASP A C 1
ATOM 696 O O . ASP A 1 89 ? 12.594 26.982 19.439 1.00 23.92 107 ASP A O 1
ATOM 701 N N . VAL A 1 90 ? 12.244 25.205 18.123 1.00 18.39 108 VAL A N 1
ATOM 702 C CA . VAL A 1 90 ? 10.793 25.282 18.346 1.00 16.52 108 VAL A CA 1
ATOM 703 C C . VAL A 1 90 ? 10.567 24.813 19.791 1.00 16.49 108 VAL A C 1
ATOM 704 O O . VAL A 1 90 ? 11.076 23.776 20.255 1.00 18.05 108 VAL A O 1
ATOM 708 N N . LYS A 1 91 ? 9.771 25.606 20.494 1.00 14.73 109 LYS A N 1
ATOM 709 C CA . LYS A 1 91 ? 9.607 25.386 21.919 1.00 13.76 109 LYS A CA 1
ATOM 710 C C . LYS A 1 91 ? 8.627 24.224 22.123 1.00 14.41 109 LYS A C 1
ATOM 711 O O . LYS A 1 91 ? 7.706 23.992 21.317 1.00 13.76 109 LYS A O 1
ATOM 717 N N . TYR A 1 92 ? 8.790 23.578 23.233 1.00 13.09 110 TYR A N 1
ATOM 718 C CA . TYR A 1 92 ? 7.933 22.476 23.681 1.00 12.55 110 TYR A CA 1
ATOM 719 C C . TYR A 1 92 ? 6.624 23.087 24.157 1.00 13.05 110 TYR A C 1
ATOM 720 O O . TYR A 1 92 ? 6.563 24.117 24.896 1.00 13.45 110 TYR A O 1
ATOM 729 N N . GLY A 1 93 ? 5.488 22.499 23.714 1.00 11.60 111 GLY A N 1
ATOM 730 C CA . GLY A 1 93 ? 4.178 23.044 24.093 1.00 12.83 111 GLY A CA 1
ATOM 731 C C . GLY A 1 93 ? 3.880 22.805 25.572 1.00 10.34 111 GLY A C 1
ATOM 732 O O . GLY A 1 93 ? 4.174 21.760 26.115 1.00 11.78 111 GLY A O 1
ATOM 733 N N . LYS A 1 94 ? 3.269 23.829 26.150 1.00 11.42 112 LYS A N 1
ATOM 734 C CA . LYS A 1 94 ? 2.682 23.658 27.453 1.00 12.40 112 LYS A CA 1
ATOM 735 C C . LYS A 1 94 ? 1.346 22.941 27.300 1.00 11.68 112 LYS A C 1
ATOM 736 O O . LYS A 1 94 ? 0.994 22.026 28.093 1.00 13.64 112 LYS A O 1
ATOM 742 N N . ARG A 1 95 ? 0.582 23.335 26.296 1.00 12.20 113 ARG A N 1
ATOM 743 C CA . ARG A 1 95 ? -0.769 22.822 26.143 1.00 12.28 113 ARG A CA 1
ATOM 744 C C . ARG A 1 95 ? -1.197 23.079 24.687 1.00 12.85 113 ARG A C 1
ATOM 745 O O . ARG A 1 95 ? -0.819 24.087 24.044 1.00 13.34 113 ARG A O 1
ATOM 753 N N . ILE A 1 96 ? -2.047 22.200 24.154 1.00 13.11 114 ILE A N 1
ATOM 754 C CA . ILE A 1 96 ? -2.639 22.420 22.831 1.00 11.38 114 ILE A CA 1
ATOM 755 C C . ILE A 1 96 ? -4.153 22.064 22.964 1.00 11.73 114 ILE A C 1
ATOM 756 O O . ILE A 1 96 ? -4.505 21.335 23.890 1.00 10.83 114 ILE A O 1
ATOM 761 N N . HIS A 1 97 ? -4.950 22.560 22.046 1.00 11.93 115 HIS A N 1
ATOM 762 C CA . HIS A 1 97 ? -6.402 22.255 21.959 1.00 11.57 115 HIS A CA 1
ATOM 763 C C . HIS A 1 97 ? -6.733 21.863 20.554 1.00 10.40 115 HIS A C 1
ATOM 764 O O . HIS A 1 97 ? -6.477 22.590 19.634 1.00 11.67 115 HIS A O 1
ATOM 771 N N . VAL A 1 98 ? -7.299 20.652 20.414 1.00 11.75 116 VAL A N 1
ATOM 772 C CA . VAL A 1 98 ? -7.674 20.131 19.110 1.00 11.62 116 VAL A CA 1
ATOM 773 C C . VAL A 1 98 ? -9.117 19.727 19.166 1.00 11.45 116 VAL A C 1
ATOM 774 O O . VAL A 1 98 ? -9.586 19.387 20.199 1.00 14.13 116 VAL A O 1
ATOM 778 N N . LEU A 1 99 ? -9.794 19.820 18.070 1.00 11.51 117 LEU A N 1
ATOM 779 C CA . LEU A 1 99 ? -11.199 19.361 17.960 1.00 13.46 117 LEU A CA 1
ATOM 780 C C . LEU A 1 99 ? -11.350 18.513 16.662 1.00 13.12 117 LEU A C 1
ATOM 781 O O . LEU A 1 99 ? -10.835 18.891 15.605 1.00 11.82 117 LEU A O 1
ATOM 786 N N . PRO A 1 100 ? -12.163 17.474 16.710 1.00 11.87 118 PRO A N 1
ATOM 787 C CA . PRO A 1 100 ? -12.394 16.649 15.500 1.00 11.59 118 PRO A CA 1
ATOM 788 C C . PRO A 1 100 ? -13.287 17.374 14.520 1.00 12.10 118 PRO A C 1
ATOM 789 O O . PRO A 1 100 ? -14.145 18.163 14.867 1.00 11.48 118 PRO A O 1
ATOM 793 N N . ILE A 1 101 ? -13.113 17.042 13.238 1.00 12.04 119 ILE A N 1
ATOM 794 C CA . ILE A 1 101 ? -14.039 17.482 12.195 1.00 12.73 119 ILE A CA 1
ATOM 795 C C . ILE A 1 101 ? -15.299 16.569 12.245 1.00 12.69 119 ILE A C 1
ATOM 796 O O . ILE A 1 101 ? -15.167 15.372 12.262 1.00 12.39 119 ILE A O 1
ATOM 801 N N . ASP A 1 102 ? -16.495 17.218 12.297 1.00 13.58 120 ASP A N 1
ATOM 802 C CA . ASP A 1 102 ? -17.762 16.512 12.537 1.00 14.23 120 ASP A CA 1
ATOM 803 C C . ASP A 1 102 ? -18.001 15.296 11.663 1.00 11.68 120 ASP A C 1
ATOM 804 O O . ASP A 1 102 ? -18.338 14.260 12.256 1.00 12.59 120 ASP A O 1
ATOM 809 N N . ASP A 1 103 ? -17.803 15.404 10.339 1.00 12.68 121 ASP A N 1
ATOM 810 C CA . ASP A 1 103 ? -18.126 14.270 9.470 1.00 12.72 121 ASP A CA 1
ATOM 811 C C . ASP A 1 103 ? -17.157 13.098 9.611 1.00 14.41 121 ASP A C 1
ATOM 812 O O . ASP A 1 103 ? -17.323 12.058 8.981 1.00 15.89 121 ASP A O 1
ATOM 817 N N . THR A 1 104 ? -16.080 13.318 10.398 1.00 10.88 122 THR A N 1
ATOM 818 C CA . THR A 1 104 ? -15.116 12.212 10.638 1.00 10.07 122 THR A CA 1
ATOM 819 C C . THR A 1 104 ? -15.363 11.462 11.955 1.00 10.81 122 THR A C 1
ATOM 820 O O . THR A 1 104 ? -14.837 10.409 12.254 1.00 11.61 122 THR A O 1
ATOM 824 N N . VAL A 1 105 ? -16.223 12.030 12.830 1.00 10.93 123 VAL A N 1
ATOM 825 C CA . VAL A 1 105 ? -16.565 11.456 14.112 1.00 12.16 123 VAL A CA 1
ATOM 826 C C . VAL A 1 105 ? -18.082 11.185 14.292 1.00 12.07 123 VAL A C 1
ATOM 827 O O . VAL A 1 105 ? -18.467 10.643 15.326 1.00 13.16 123 VAL A O 1
ATOM 831 N N . GLU A 1 106 ? -18.887 11.489 13.271 1.00 11.27 124 GLU A N 1
ATOM 832 C CA . GLU A 1 106 ? -20.328 11.223 13.378 1.00 11.61 124 GLU A CA 1
ATOM 833 C C . GLU A 1 106 ? -20.603 9.799 13.676 1.00 12.76 124 GLU A C 1
ATOM 834 O O . GLU A 1 106 ? -20.065 8.870 13.031 1.00 12.45 124 GLU A O 1
ATOM 840 N N . GLY A 1 107 ? -21.337 9.541 14.727 1.00 13.32 125 GLY A N 1
ATOM 841 C CA . GLY A 1 107 ? -21.545 8.172 15.159 1.00 12.75 125 GLY A CA 1
ATOM 842 C C . GLY A 1 107 ? -20.551 7.397 15.919 1.00 14.37 125 GLY A C 1
ATOM 843 O O . GLY A 1 107 ? -20.765 6.315 16.436 1.00 18.52 125 GLY A O 1
ATOM 844 N N . ILE A 1 108 ? -19.364 8.000 16.151 1.00 13.63 126 ILE A N 1
ATOM 845 C CA . ILE A 1 108 ? -18.374 7.342 16.792 1.00 14.53 126 ILE A CA 1
ATOM 846 C C . ILE A 1 108 ? -18.659 7.247 18.318 1.00 15.64 126 ILE A C 1
ATOM 847 O O . ILE A 1 108 ? -19.331 8.116 18.948 1.00 16.93 126 ILE A O 1
ATOM 852 N N . THR A 1 109 ? -18.205 6.177 18.931 1.00 17.62 127 THR A N 1
ATOM 853 C CA . THR A 1 109 ? -18.276 5.977 20.299 1.00 19.28 127 THR A CA 1
ATOM 854 C C . THR A 1 109 ? -16.828 5.755 20.720 1.00 21.99 127 THR A C 1
ATOM 855 O O . THR A 1 109 ? -16.055 5.126 19.998 1.00 23.92 127 THR A O 1
ATOM 859 N N . GLY A 1 110 ? -16.468 6.298 21.832 1.00 21.76 128 GLY A N 1
ATOM 860 C CA . GLY A 1 110 ? -15.107 5.965 22.286 1.00 24.53 128 GLY A CA 1
ATOM 861 C C . GLY A 1 110 ? -14.280 7.188 22.483 1.00 24.94 128 GLY A C 1
ATOM 862 O O . GLY A 1 110 ? -14.598 8.293 22.007 1.00 28.02 128 GLY A O 1
ATOM 863 N N . ASN A 1 111 ? -13.257 7.001 23.323 1.00 23.69 129 ASN A N 1
ATOM 864 C CA . ASN A 1 111 ? -12.458 8.080 23.792 1.00 25.33 129 ASN A CA 1
ATOM 865 C C . ASN A 1 111 ? -11.449 8.466 22.704 1.00 21.15 129 ASN A C 1
ATOM 866 O O . ASN A 1 111 ? -10.603 7.637 22.369 1.00 20.01 129 ASN A O 1
ATOM 871 N N . LEU A 1 112 ? -11.570 9.695 22.195 1.00 21.10 130 LEU A N 1
ATOM 872 C CA . LEU A 1 112 ? -10.780 10.137 21.045 1.00 17.25 130 LEU A CA 1
ATOM 873 C C . LEU A 1 112 ? -9.341 10.288 21.497 1.00 17.00 130 LEU A C 1
ATOM 874 O O . LEU A 1 112 ? -8.423 9.977 20.734 1.00 15.42 130 LEU A O 1
ATOM 879 N N . PHE A 1 113 ? -9.118 10.703 22.733 1.00 15.59 131 PHE A N 1
ATOM 880 C CA . PHE A 1 113 ? -7.711 10.778 23.205 1.00 15.97 131 PHE A CA 1
ATOM 881 C C . PHE A 1 113 ? -7.037 9.429 23.255 1.00 16.97 131 PHE A C 1
ATOM 882 O O . PHE A 1 113 ? -5.937 9.237 22.753 1.00 14.93 131 PHE A O 1
ATOM 890 N N . GLU A 1 114 ? -7.664 8.390 23.865 1.00 16.42 132 GLU A N 1
ATOM 891 C CA . GLU A 1 114 ? -7.048 7.087 23.889 1.00 16.92 132 GLU A CA 1
ATOM 892 C C . GLU A 1 114 ? -6.879 6.369 22.613 1.00 15.90 132 GLU A C 1
ATOM 893 O O . GLU A 1 114 ? -5.892 5.709 22.355 1.00 19.20 132 GLU A O 1
ATOM 899 N N . VAL A 1 115 ? -7.885 6.449 21.731 1.00 14.80 133 VAL A N 1
ATOM 900 C CA . VAL A 1 115 ? -7.825 5.725 20.479 1.00 16.33 133 VAL A CA 1
ATOM 901 C C . VAL A 1 115 ? -6.929 6.412 19.473 1.00 12.81 133 VAL A C 1
ATOM 902 O O . VAL A 1 115 ? -6.237 5.750 18.709 1.00 14.45 133 VAL A O 1
ATOM 906 N N . TYR A 1 116 ? -7.031 7.760 19.408 1.00 12.30 134 TYR A N 1
ATOM 907 C CA . TYR A 1 116 ? -6.436 8.507 18.299 1.00 11.87 134 TYR A CA 1
ATOM 908 C C . TYR A 1 116 ? -5.212 9.365 18.750 1.00 10.68 134 TYR A C 1
ATOM 909 O O . TYR A 1 116 ? -4.107 9.134 18.321 1.00 11.46 134 TYR A O 1
ATOM 918 N N . LEU A 1 117 ? -5.478 10.312 19.708 1.00 9.70 135 LEU A N 1
ATOM 919 C CA . LEU A 1 117 ? -4.441 11.351 19.943 1.00 9.12 135 LEU A CA 1
ATOM 920 C C . LEU A 1 117 ? -3.240 10.817 20.697 1.00 9.50 135 LEU A C 1
ATOM 921 O O . LEU A 1 117 ? -2.098 11.178 20.381 1.00 9.84 135 LEU A O 1
ATOM 926 N N . LYS A 1 118 ? -3.495 10.018 21.751 1.00 9.80 136 LYS A N 1
ATOM 927 C CA . LYS A 1 118 ? -2.400 9.549 22.571 1.00 12.36 136 LYS A CA 1
ATOM 928 C C . LYS A 1 118 ? -1.446 8.697 21.750 1.00 11.05 136 LYS A C 1
ATOM 929 O O . LYS A 1 118 ? -0.257 8.995 21.697 1.00 11.68 136 LYS A O 1
ATOM 935 N N . PRO A 1 119 ? -1.887 7.740 20.929 1.00 11.68 137 PRO A N 1
ATOM 936 C CA . PRO A 1 119 ? -0.903 6.950 20.188 1.00 11.52 137 PRO A CA 1
ATOM 937 C C . PRO A 1 119 ? -0.174 7.766 19.099 1.00 11.88 137 PRO A C 1
ATOM 938 O O . PRO A 1 119 ? 0.988 7.593 18.829 1.00 12.89 137 PRO A O 1
ATOM 942 N N . TYR A 1 120 ? -0.887 8.735 18.564 1.00 10.71 138 TYR A N 1
ATOM 943 C CA . TYR A 1 120 ? -0.346 9.647 17.541 1.00 9.49 138 TYR A CA 1
ATOM 944 C C . TYR A 1 120 ? 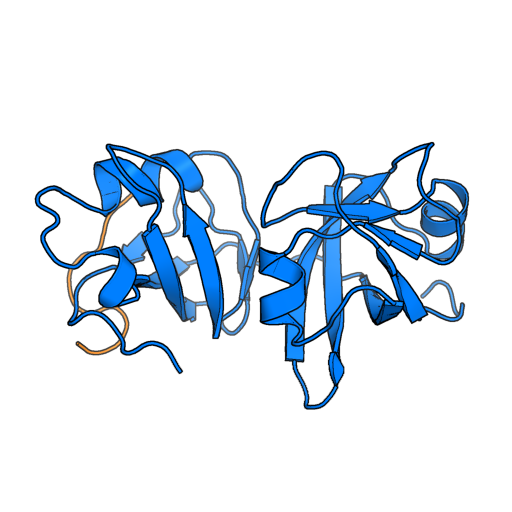0.829 10.504 18.076 1.00 9.29 138 TYR A C 1
ATOM 945 O O . TYR A 1 120 ? 1.837 10.647 17.446 1.00 10.48 138 TYR A O 1
ATOM 954 N N . PHE A 1 121 ? 0.599 11.044 19.255 1.00 9.59 139 PHE A N 1
ATOM 955 C CA . PHE A 1 121 ? 1.588 11.949 19.823 1.00 9.34 139 PHE A CA 1
ATOM 956 C C . PHE A 1 121 ? 2.599 11.320 20.762 1.00 11.93 139 PHE A C 1
ATOM 957 O O . PHE A 1 121 ? 3.710 11.861 20.948 1.00 11.40 139 PHE A O 1
ATOM 965 N N . LEU A 1 122 ? 2.344 10.148 21.259 1.00 10.72 140 LEU A N 1
ATOM 966 C CA . LEU A 1 122 ? 3.194 9.577 22.314 1.00 13.21 140 LEU A CA 1
ATOM 967 C C . LEU A 1 122 ? 4.622 9.413 21.934 1.00 12.82 140 LEU A C 1
ATOM 968 O O . LEU A 1 122 ? 4.956 8.668 20.982 1.00 13.27 140 LEU A O 1
ATOM 973 N N . GLU A 1 123 ? 5.493 10.090 22.731 1.00 14.72 141 GLU A N 1
ATOM 974 C CA . GLU A 1 123 ? 6.951 10.044 22.512 1.00 15.39 141 GLU A CA 1
ATOM 975 C C . GLU A 1 123 ? 7.406 10.320 21.067 1.00 13.59 141 GLU A C 1
ATOM 976 O O . GLU A 1 123 ? 8.502 9.992 20.635 1.00 14.74 141 GLU A O 1
ATOM 982 N N . ALA A 1 124 ? 6.572 11.029 20.275 1.00 11.62 142 ALA A N 1
ATOM 983 C CA . ALA A 1 124 ? 6.929 11.310 18.927 1.00 11.18 142 ALA A CA 1
ATOM 984 C C . ALA A 1 124 ? 7.482 12.714 18.623 1.00 10.37 142 ALA A C 1
ATOM 985 O O . ALA A 1 124 ? 8.048 12.959 17.595 1.00 12.61 142 ALA A O 1
ATOM 987 N N . TYR A 1 125 ? 7.304 13.607 19.621 1.00 11.33 143 TYR A N 1
ATOM 988 C CA . TYR A 1 125 ? 7.810 14.987 19.482 1.00 11.27 143 TYR A CA 1
ATOM 989 C C . TYR A 1 125 ? 7.444 15.652 18.174 1.00 10.22 143 TYR A C 1
ATOM 990 O O . TYR A 1 125 ? 8.197 16.349 17.477 1.00 11.64 143 TYR A O 1
ATOM 999 N N . ARG A 1 126 ? 6.142 15.495 17.837 1.00 8.69 144 ARG A N 1
ATOM 1000 C CA . ARG A 1 126 ? 5.655 16.103 16.601 1.00 9.33 144 ARG A CA 1
ATOM 1001 C C . ARG A 1 126 ? 5.556 17.666 16.681 1.00 8.94 144 ARG A C 1
ATOM 1002 O O . ARG A 1 126 ? 4.952 18.167 17.636 1.00 9.50 144 ARG A O 1
ATOM 1010 N N . PRO A 1 127 ? 6.043 18.404 15.700 1.00 9.67 145 PRO A N 1
ATOM 1011 C CA . PRO A 1 127 ? 5.731 19.787 15.596 1.00 9.76 145 PRO A CA 1
ATOM 1012 C C . PRO A 1 127 ? 4.307 19.960 15.106 1.00 11.08 145 PRO A C 1
ATOM 1013 O O . PRO A 1 127 ? 3.838 19.185 14.269 1.00 15.02 145 PRO A O 1
ATOM 1017 N N . ILE A 1 128 ? 3.637 21.003 15.558 1.00 9.74 146 ILE A N 1
ATOM 1018 C CA . ILE A 1 128 ? 2.308 21.295 15.105 1.00 10.75 146 ILE A CA 1
ATOM 1019 C C . ILE A 1 128 ? 2.063 22.818 15.072 1.00 11.75 146 ILE A C 1
ATOM 1020 O O . ILE A 1 128 ? 2.747 23.588 15.760 1.00 13.52 146 ILE A O 1
ATOM 1025 N N . ARG A 1 129 ? 1.091 23.223 14.284 1.00 10.80 147 ARG A N 1
ATOM 1026 C CA . ARG A 1 129 ? 0.783 24.665 14.147 1.00 10.18 147 ARG A CA 1
ATOM 1027 C C . ARG A 1 129 ? -0.715 24.862 14.288 1.00 10.43 147 ARG A C 1
ATOM 1028 O O . ARG A 1 129 ? -1.565 24.131 13.781 1.00 10.91 147 ARG A O 1
ATOM 1036 N N . LYS A 1 130 ? -1.097 25.930 15.005 1.00 11.23 148 LYS A N 1
ATOM 1037 C CA . LYS A 1 130 ? -2.431 26.399 15.002 1.00 11.39 148 LYS A CA 1
ATOM 1038 C C . LYS A 1 130 ? -3.015 26.444 13.610 1.00 13.10 148 LYS A C 1
ATOM 1039 O O . LYS A 1 130 ? -2.361 27.001 12.699 1.00 13.36 148 LYS A O 1
ATOM 1045 N N . GLY A 1 131 ? -4.231 25.962 13.422 1.00 12.35 149 GLY A N 1
ATOM 1046 C CA . GLY A 1 131 ? -4.874 25.905 12.196 1.00 12.25 149 GLY A CA 1
ATOM 1047 C C . GLY A 1 131 ? -4.652 24.612 11.369 1.00 11.50 149 GLY A C 1
ATOM 1048 O O . GLY A 1 131 ? -5.307 24.419 10.356 1.00 13.42 149 GLY A O 1
ATOM 1049 N N . ASP A 1 132 ? -3.668 23.816 11.740 1.00 11.59 150 ASP A N 1
ATOM 1050 C CA . ASP A 1 132 ? -3.434 22.546 11.063 1.00 10.16 150 ASP A CA 1
ATOM 1051 C C . ASP A 1 132 ? -4.698 21.644 11.193 1.00 10.25 150 ASP A C 1
ATOM 1052 O O . ASP A 1 132 ? -5.346 21.621 12.272 1.00 11.65 150 ASP A O 1
ATOM 1057 N N . ILE A 1 133 ? -4.935 20.903 10.132 1.00 9.78 151 ILE A N 1
ATOM 1058 C CA . ILE A 1 133 ? -5.811 19.789 10.201 1.00 9.66 151 ILE A CA 1
ATOM 1059 C C . ILE A 1 133 ? -4.941 18.555 9.979 1.00 10.34 151 ILE A C 1
ATOM 1060 O O . ILE A 1 133 ? -4.096 18.526 9.077 1.00 10.53 151 ILE A O 1
ATOM 1065 N N . PHE A 1 134 ? -5.102 17.540 10.828 1.00 8.95 152 PHE A N 1
ATOM 1066 C CA . PHE A 1 134 ? -4.304 16.305 10.710 1.00 8.50 152 PHE A CA 1
ATOM 1067 C C . PHE A 1 134 ? -5.180 15.091 10.881 1.00 8.93 152 PHE A C 1
ATOM 1068 O O . PHE A 1 134 ? -6.189 15.109 11.537 1.00 9.55 152 PHE A O 1
ATOM 1076 N N . LEU A 1 135 ? -4.791 14.038 10.146 1.00 9.51 153 LEU A N 1
ATOM 1077 C CA . LEU A 1 135 ? -5.558 12.786 10.042 1.00 9.56 153 LEU A CA 1
ATOM 1078 C C . LEU A 1 135 ? -4.889 11.766 10.887 1.00 10.19 153 LEU A C 1
ATOM 1079 O O . LEU A 1 135 ? -3.676 11.544 10.760 1.00 11.13 153 LEU A O 1
ATOM 1084 N N . VAL A 1 136 ? -5.675 11.092 11.733 1.00 9.93 154 VAL A N 1
ATOM 1085 C CA . VAL A 1 136 ? -5.206 10.045 12.583 1.00 10.82 154 VAL A CA 1
ATOM 1086 C C . VAL A 1 136 ? -5.940 8.722 12.377 1.00 13.33 154 VAL A C 1
ATOM 1087 O O . VAL A 1 136 ? -7.150 8.721 12.367 1.00 12.30 154 VAL A O 1
ATOM 1091 N N . ARG A 1 137 ? -5.173 7.652 12.187 1.00 15.37 155 ARG A N 1
ATOM 1092 C CA . ARG A 1 137 ? -5.771 6.297 12.080 1.00 17.76 155 ARG A CA 1
ATOM 1093 C C . ARG A 1 137 ? -5.995 5.718 13.458 1.00 19.92 155 ARG A C 1
ATOM 1094 O O . ARG A 1 137 ? -5.297 5.970 14.476 1.00 20.09 155 ARG A O 1
ATOM 1102 N N . GLY A 1 138 ? -7.026 4.949 13.567 1.00 19.18 156 GLY A N 1
ATOM 1103 C CA . GLY A 1 138 ? -7.248 4.206 14.793 1.00 18.75 156 GLY A CA 1
ATOM 1104 C C . GLY A 1 138 ? -8.601 3.602 14.719 1.00 19.42 156 GLY A C 1
ATOM 1105 O O . GLY A 1 138 ? -9.358 3.943 13.816 1.00 16.33 156 GLY A O 1
ATOM 1106 N N . GLY A 1 139 ? -8.906 2.715 15.676 1.00 18.75 157 GLY A N 1
ATOM 1107 C CA . GLY A 1 139 ? -10.249 2.092 15.692 1.00 16.79 157 GLY A CA 1
ATOM 1108 C C . GLY A 1 139 ? -10.664 1.609 14.332 1.00 16.21 157 GLY A C 1
ATOM 1109 O O . GLY A 1 139 ? -9.854 0.911 13.667 1.00 18.42 157 GLY A O 1
ATOM 1110 N N . MET A 1 140 ? -11.937 1.881 14.016 1.00 14.95 158 MET A N 1
ATOM 1111 C CA . MET A 1 140 ? -12.541 1.532 12.716 1.00 15.15 158 MET A CA 1
ATOM 1112 C C . MET A 1 140 ? -12.366 2.488 11.605 1.00 16.94 158 MET A C 1
ATOM 1113 O O . MET A 1 140 ? -12.696 2.184 10.413 1.00 17.37 158 MET A O 1
ATOM 1118 N N . ARG A 1 141 ? -11.912 3.698 11.924 1.00 15.50 159 ARG A N 1
ATOM 1119 C CA . ARG A 1 141 ? -12.018 4.750 10.946 1.00 14.94 159 ARG A CA 1
ATOM 1120 C C . ARG A 1 141 ? -11.065 5.904 11.301 1.00 13.19 159 ARG A C 1
ATOM 1121 O O . ARG A 1 141 ? -10.806 6.133 12.419 1.00 14.58 159 ARG A O 1
ATOM 1129 N N . ALA A 1 142 ? -10.622 6.586 10.289 1.00 14.02 160 ALA A N 1
ATOM 1130 C CA . ALA A 1 142 ? -9.702 7.706 10.488 1.00 13.00 160 ALA A CA 1
ATOM 1131 C C . ALA A 1 142 ? -10.441 8.935 10.835 1.00 12.12 160 ALA A C 1
ATOM 1132 O O . ALA A 1 142 ? -11.484 9.250 10.258 1.00 14.32 160 ALA A O 1
ATOM 1134 N N . VAL A 1 143 ? -9.876 9.691 11.746 1.00 10.59 161 VAL A N 1
ATOM 1135 C CA . VAL A 1 143 ? -10.465 10.939 12.289 1.00 10.24 161 VAL A CA 1
ATOM 1136 C C . VAL A 1 143 ? -9.568 12.139 11.915 1.00 9.65 161 VAL A C 1
ATOM 1137 O O . VAL A 1 143 ? -8.331 11.976 12.002 1.00 10.86 161 VAL A O 1
ATOM 1141 N N . GLU A 1 144 ? -10.154 13.243 11.556 1.00 9.64 162 GLU A N 1
ATOM 1142 C CA . GLU A 1 144 ? -9.424 14.498 11.299 1.00 9.10 162 GLU A CA 1
ATOM 1143 C C . GLU A 1 144 ? -9.647 15.429 12.460 1.00 9.55 162 GLU A C 1
ATOM 1144 O O . GLU A 1 144 ? -10.751 15.541 12.948 1.00 10.45 162 GLU A O 1
ATOM 1150 N N . PHE A 1 145 ? -8.550 16.065 12.920 1.00 8.27 163 PHE A N 1
ATOM 1151 C CA . PHE A 1 145 ? -8.607 17.020 14.020 1.00 8.40 163 PHE A CA 1
ATOM 1152 C C . PHE A 1 145 ? -7.988 18.342 13.511 1.00 9.38 163 PHE A C 1
ATOM 1153 O O . PHE A 1 145 ? -7.042 18.393 12.737 1.00 9.85 163 PHE A O 1
ATOM 1161 N N . LYS A 1 146 ? -8.574 19.417 14.011 1.00 10.30 164 LYS A N 1
ATOM 1162 C CA . LYS A 1 146 ? -8.089 20.784 13.788 1.00 11.14 164 LYS A CA 1
ATOM 1163 C C . LYS A 1 146 ? -7.381 21.237 15.064 1.00 11.17 164 LYS A C 1
ATOM 1164 O O . LYS A 1 146 ? -7.875 21.084 16.177 1.00 11.51 164 LYS A O 1
ATOM 1170 N N . VAL A 1 147 ? -6.233 21.883 14.868 1.00 10.34 165 VAL A N 1
ATOM 1171 C CA . VAL A 1 147 ? -5.552 22.485 15.962 1.00 11.84 165 VAL A CA 1
ATOM 1172 C C . VAL A 1 147 ? -6.114 23.893 16.181 1.00 11.78 165 VAL A C 1
ATOM 1173 O O . VAL A 1 147 ? -5.887 24.801 15.367 1.00 12.04 165 VAL A O 1
ATOM 1177 N N . VAL A 1 148 ? -6.920 24.023 17.219 1.00 13.05 166 VAL A N 1
ATOM 1178 C CA . VAL A 1 148 ? -7.637 25.251 17.529 1.00 15.48 166 VAL A CA 1
ATOM 1179 C C . VAL A 1 148 ? -6.693 26.305 18.193 1.00 13.74 166 VAL A C 1
ATOM 1180 O O . VAL A 1 148 ? -6.800 27.473 17.880 1.00 15.29 166 VAL A O 1
ATOM 1184 N N . GLU A 1 149 ? -5.826 25.858 19.051 1.00 13.03 167 GLU A N 1
ATOM 1185 C CA . GLU A 1 149 ? -4.860 26.731 19.737 1.00 15.13 167 GLU A CA 1
ATOM 1186 C C . GLU A 1 149 ? -3.700 25.903 20.209 1.00 13.29 167 GLU A C 1
ATOM 1187 O O . GLU A 1 149 ? -3.844 24.717 20.584 1.00 12.29 167 GLU A O 1
ATOM 1193 N N . THR A 1 150 ? -2.548 26.584 20.295 1.00 13.88 168 THR A N 1
ATOM 1194 C CA . THR A 1 150 ? -1.346 26.057 20.914 1.00 13.29 168 THR A CA 1
ATOM 1195 C C . THR A 1 150 ? -0.814 27.117 21.913 1.00 13.55 168 THR A C 1
ATOM 1196 O O . THR A 1 150 ? -1.095 28.319 21.740 1.00 13.70 168 THR A O 1
ATOM 1200 N N . ASP A 1 151 ? -0.007 26.642 22.836 1.00 14.99 169 ASP A N 1
ATOM 1201 C CA . ASP A 1 151 ? 0.664 27.525 23.836 1.00 15.94 169 ASP A CA 1
ATOM 1202 C C . ASP A 1 151 ? 2.018 26.894 24.092 1.00 12.51 169 ASP A C 1
ATOM 1203 O O . ASP A 1 151 ? 2.126 25.831 24.661 1.00 13.85 169 ASP A O 1
ATOM 1208 N N . PRO A 1 152 ? 3.118 27.487 23.557 1.00 13.28 170 PRO A N 1
ATOM 1209 C CA . PRO A 1 152 ? 3.105 28.733 22.829 1.00 14.24 170 PRO A CA 1
ATOM 1210 C C . PRO A 1 152 ? 2.443 28.675 21.492 1.00 13.81 170 PRO A C 1
ATOM 1211 O O . PRO A 1 152 ? 2.339 27.601 20.896 1.00 12.02 170 PRO A O 1
ATOM 1215 N N . SER A 1 153 ? 2.044 29.812 20.989 1.00 13.53 171 SER A N 1
ATOM 1216 C CA . SER A 1 153 ? 1.342 30.001 19.726 1.00 13.90 171 SER A CA 1
ATOM 1217 C C . SER A 1 153 ? 2.206 30.796 18.713 1.00 16.29 171 SER A C 1
ATOM 1218 O O . SER A 1 153 ? 2.926 31.715 19.070 1.00 16.32 171 SER A O 1
ATOM 1221 N N . PRO A 1 154 ? 2.177 30.518 17.385 1.00 14.52 172 PRO A N 1
ATOM 1222 C CA . PRO A 1 154 ? 1.268 29.539 16.774 1.00 15.13 172 PRO A CA 1
ATOM 1223 C C . PRO A 1 154 ? 1.872 28.164 16.591 1.00 15.07 172 PRO A C 1
ATOM 1224 O O . PRO A 1 154 ? 1.190 27.333 15.969 1.00 15.07 172 PRO A O 1
ATOM 1228 N N . TYR A 1 155 ? 3.052 27.881 17.009 1.00 14.48 173 TYR A N 1
ATOM 1229 C CA . TYR A 1 155 ? 3.507 26.473 16.820 1.00 16.35 173 TYR A CA 1
ATOM 1230 C C . TYR A 1 155 ? 4.364 26.048 17.973 1.00 13.87 173 TYR A C 1
ATOM 1231 O O . TYR A 1 155 ? 4.925 26.844 18.771 1.00 14.03 173 TYR A O 1
ATOM 1240 N N . CYS A 1 156 ? 4.449 24.716 18.107 1.00 11.92 174 CYS A N 1
ATOM 1241 C CA . CYS A 1 156 ? 5.147 24.130 19.233 1.00 10.80 174 CYS A CA 1
ATOM 1242 C C . CYS A 1 156 ? 5.447 22.656 18.929 1.00 11.30 174 CYS A C 1
ATOM 1243 O O . CYS A 1 156 ? 4.931 22.123 17.943 1.00 11.48 174 CYS A O 1
ATOM 1246 N N . ILE A 1 157 ? 6.248 22.011 19.756 1.00 10.92 175 ILE A N 1
ATOM 1247 C CA . ILE A 1 157 ? 6.440 20.573 19.766 1.00 10.74 175 ILE A CA 1
ATOM 1248 C C . ILE A 1 157 ? 5.480 19.925 20.729 1.00 11.33 175 ILE A C 1
ATOM 1249 O O . ILE A 1 157 ? 5.343 20.411 21.881 1.00 11.59 175 ILE A O 1
ATOM 1254 N N . VAL A 1 158 ? 4.768 18.869 20.360 1.00 10.34 176 VAL A N 1
ATOM 1255 C CA . VAL A 1 158 ? 3.906 18.189 21.279 1.00 11.25 176 VAL A CA 1
ATOM 1256 C C . VAL A 1 158 ? 4.770 17.156 21.990 1.00 11.34 176 VAL A C 1
ATOM 1257 O O . VAL A 1 158 ? 5.107 16.095 21.508 1.00 11.48 176 VAL A O 1
ATOM 1261 N N . ALA A 1 159 ? 5.281 17.573 23.146 1.00 12.07 177 ALA A N 1
ATOM 1262 C CA . ALA A 1 159 ? 6.296 16.869 23.924 1.00 12.96 177 ALA A CA 1
ATOM 1263 C C . ALA A 1 159 ? 5.615 16.061 25.031 1.00 14.12 177 ALA A C 1
ATOM 1264 O O . ALA A 1 159 ? 4.436 16.216 25.294 1.00 13.13 177 ALA A O 1
ATOM 1266 N N . PRO A 1 160 ? 6.332 15.202 25.742 1.00 15.53 178 PRO A N 1
ATOM 1267 C CA . PRO A 1 160 ? 5.675 14.382 26.801 1.00 16.14 178 PRO A CA 1
ATOM 1268 C C . PRO A 1 160 ? 4.870 15.173 27.853 1.00 15.03 178 PRO A C 1
ATOM 1269 O O . PRO A 1 160 ? 3.897 14.658 28.343 1.00 17.84 178 PRO A O 1
ATOM 1273 N N . ASP A 1 161 ? 5.291 16.390 28.156 1.00 14.99 179 ASP A N 1
ATOM 1274 C CA . ASP A 1 161 ? 4.597 17.196 29.126 1.00 13.47 179 ASP A CA 1
ATOM 1275 C C . ASP A 1 161 ? 3.554 18.152 28.634 1.00 13.24 179 ASP A C 1
ATOM 1276 O O . ASP A 1 161 ? 2.913 18.873 29.396 1.00 15.77 179 ASP A O 1
ATOM 1281 N N . THR A 1 162 ? 3.267 18.137 27.322 1.00 12.21 180 THR A N 1
ATOM 1282 C CA . THR A 1 162 ? 2.310 18.985 26.726 1.00 12.11 180 THR A CA 1
ATOM 1283 C C . THR A 1 162 ? 0.903 18.457 27.022 1.00 14.22 180 THR A C 1
ATOM 1284 O O . THR A 1 162 ? 0.619 17.266 26.754 1.00 16.02 180 THR A O 1
ATOM 1288 N N . VAL A 1 163 ? 0.068 19.292 27.594 1.00 13.08 181 VAL A N 1
ATOM 1289 C CA . VAL A 1 163 ? -1.284 18.848 27.970 1.00 13.77 181 VAL A CA 1
ATOM 1290 C C . VAL A 1 163 ? -2.119 18.893 26.690 1.00 13.27 181 VAL A C 1
ATOM 1291 O O . VAL A 1 163 ? -2.121 19.914 25.998 1.00 14.27 181 VAL A O 1
ATOM 1295 N N . ILE A 1 164 ? -2.920 17.848 26.455 1.00 13.18 182 ILE A N 1
ATOM 1296 C CA . ILE A 1 164 ? -3.738 17.788 25.217 1.00 13.61 182 ILE A CA 1
ATOM 1297 C C . ILE A 1 164 ? -5.211 17.954 25.558 1.00 14.30 182 ILE A C 1
ATOM 1298 O O . ILE A 1 164 ? -5.723 17.077 26.248 1.00 13.81 182 ILE A O 1
ATOM 1303 N N . HIS A 1 165 ? -5.788 19.079 25.182 1.00 14.24 183 HIS A N 1
ATOM 1304 C CA . HIS A 1 165 ? -7.231 19.366 25.282 1.00 15.52 183 HIS A CA 1
ATOM 1305 C C . HIS A 1 165 ? -7.987 18.952 24.063 1.00 16.11 183 HIS A C 1
ATOM 1306 O O . HIS A 1 165 ? -7.585 19.247 22.946 1.00 14.94 183 HIS A O 1
ATOM 1313 N N . CYS A 1 166 ? -9.144 18.257 24.231 1.00 18.34 184 CYS A N 1
ATOM 1314 C CA . CYS A 1 166 ? -9.970 17.946 23.084 1.00 17.38 184 CYS A CA 1
ATOM 1315 C C . CYS A 1 166 ? -11.471 18.001 23.312 1.00 21.78 184 CYS A C 1
ATOM 1316 O O . CYS A 1 166 ? -12.221 17.545 22.454 1.00 23.29 184 CYS A O 1
ATOM 1319 N N . GLU A 1 167 ? -11.852 18.690 24.353 1.00 24.35 185 GLU A N 1
ATOM 1320 C CA . GLU A 1 167 ? -13.266 18.914 24.655 1.00 28.11 185 GLU A CA 1
ATOM 1321 C C . GLU A 1 167 ? -13.819 20.065 23.861 1.00 21.01 185 GLU A C 1
ATOM 1322 O O . GLU A 1 167 ? -13.223 21.091 23.711 1.00 18.67 185 GLU A O 1
ATOM 1328 N N . GLY A 1 168 ? -15.026 19.870 23.372 1.00 21.07 186 GLY A N 1
ATOM 1329 C CA . GLY A 1 168 ? -15.791 20.846 22.697 1.00 19.26 186 GLY A CA 1
ATOM 1330 C C . GLY A 1 168 ? -16.563 20.184 21.570 1.00 20.75 186 GLY A C 1
ATOM 1331 O O . GLY A 1 168 ? -16.365 19.014 21.288 1.00 24.38 186 GLY A O 1
ATOM 1332 N N . GLU A 1 169 ? -17.392 20.951 20.917 1.00 20.13 187 GLU A N 1
ATOM 1333 C CA . GLU A 1 169 ? -18.254 20.455 19.834 1.00 25.16 187 GLU A CA 1
ATOM 1334 C C . GLU A 1 169 ? -17.387 20.257 18.585 1.00 21.02 187 GLU A C 1
ATOM 1335 O O . GLU A 1 169 ? -16.555 21.122 18.232 1.00 20.05 187 GLU A O 1
ATOM 1341 N N . PRO A 1 170 ? -17.565 19.107 17.940 1.00 21.89 188 PRO A N 1
ATOM 1342 C CA . PRO A 1 170 ? -16.855 18.959 16.654 1.00 19.95 188 PRO A CA 1
ATOM 1343 C C . PRO A 1 170 ? -17.146 20.058 15.678 1.00 23.01 188 PRO A C 1
ATOM 1344 O O . PRO A 1 170 ? -18.279 20.578 15.660 1.00 26.95 188 PRO A O 1
ATOM 1348 N N . ILE A 1 171 ? -16.129 20.404 14.896 1.00 21.07 189 ILE A N 1
ATOM 1349 C CA . ILE A 1 171 ? -16.089 21.455 13.950 1.00 24.42 189 ILE A CA 1
ATOM 1350 C C . ILE A 1 171 ? -16.647 21.081 12.595 1.00 21.75 189 ILE A C 1
ATOM 1351 O O . ILE A 1 171 ? -16.427 19.975 12.094 1.00 19.01 189 ILE A O 1
ATOM 1356 N N . LYS A 1 172 ? -17.322 22.035 11.958 1.00 22.43 190 LYS A N 1
ATOM 1357 C CA . LYS A 1 172 ? -17.763 21.849 10.587 1.00 24.00 190 LYS A CA 1
ATOM 1358 C C . LYS A 1 172 ? -16.630 21.784 9.595 1.00 26.43 190 LYS A C 1
ATOM 1359 O O . LYS A 1 172 ? -15.684 22.558 9.700 1.00 33.88 190 LYS A O 1
ATOM 1365 N N . ARG A 1 173 ? -16.705 20.881 8.631 1.00 27.15 191 ARG A N 1
ATOM 1366 C CA . ARG A 1 173 ? -15.738 20.901 7.516 1.00 26.58 191 ARG A CA 1
ATOM 1367 C C . ARG A 1 173 ? -15.874 22.209 6.686 1.00 32.27 191 ARG A C 1
ATOM 1368 O O . ARG A 1 173 ? -16.996 22.573 6.403 1.00 31.23 191 ARG A O 1
ATOM 1376 N N . ALA A 1 174 ? -14.765 22.868 6.307 1.00 37.56 192 ALA A N 1
ATOM 1377 C CA . ALA A 1 174 ? -14.791 24.240 5.703 1.00 44.77 192 ALA A CA 1
ATOM 1378 C C . ALA A 1 174 ? -14.863 24.241 4.167 1.00 46.88 192 ALA A C 1
ATOM 1379 O O . ALA A 1 174 ? -14.576 23.228 3.515 1.00 54.75 192 ALA A O 1
ATOM 1381 N N . PHE B 2 1 ? -17.224 24.966 24.455 1.00 78.83 225 PHE B N 1
ATOM 1382 C CA . PHE B 2 1 ? -15.772 25.217 24.182 1.00 72.61 225 PHE B CA 1
ATOM 1383 C C . PHE B 2 1 ? -15.303 26.682 24.384 1.00 72.45 225 PHE B C 1
ATOM 1384 O O . PHE B 2 1 ? -15.893 27.620 23.825 1.00 71.95 225 PHE B O 1
ATOM 1392 N N . ARG B 2 2 ? -14.247 26.857 25.183 1.00 66.16 226 ARG B N 1
ATOM 1393 C CA . ARG B 2 2 ? -13.235 27.897 24.918 1.00 57.22 226 ARG B CA 1
ATOM 1394 C C . ARG B 2 2 ? -11.836 27.312 25.185 1.00 41.12 226 ARG B C 1
ATOM 1395 O O . ARG B 2 2 ? -11.700 26.303 25.879 1.00 38.91 226 ARG B O 1
ATOM 1403 N N . ALA B 2 3 ? -10.807 27.940 24.610 1.00 34.05 227 ALA B N 1
ATOM 1404 C CA . ALA B 2 3 ? -9.492 27.279 24.520 1.00 30.39 227 ALA B CA 1
ATOM 1405 C C . ALA B 2 3 ? -8.937 26.854 25.874 1.00 24.77 227 ALA B C 1
ATOM 1406 O O . ALA B 2 3 ? -8.936 27.613 26.827 1.00 28.20 227 ALA B O 1
ATOM 1408 N N . PHE B 2 4 ? -8.522 25.593 25.967 1.00 21.87 228 PHE B N 1
ATOM 1409 C CA . PHE B 2 4 ? -7.911 24.996 27.127 1.00 21.97 228 PHE B CA 1
ATOM 1410 C C . PHE B 2 4 ? -8.838 24.812 28.335 1.00 26.56 228 PHE B C 1
ATOM 1411 O O . PHE B 2 4 ? -8.319 24.584 29.442 1.00 27.44 228 PHE B O 1
ATOM 1419 N N . SER B 2 5 ? -10.145 24.837 28.047 1.00 34.34 229 SER B N 1
ATOM 1420 C CA . SER B 2 5 ? -11.226 24.455 28.969 1.00 39.48 229 SER B CA 1
ATOM 1421 C C . SER B 2 5 ? -11.036 23.031 29.410 1.00 40.65 229 SER B C 1
ATOM 1422 O O . SER B 2 5 ? -10.696 22.142 28.588 1.00 48.07 229 SER B O 1
ATOM 1425 N N . GLY B 2 6 ? -11.246 22.816 30.709 1.00 41.06 230 GLY B N 1
ATOM 1426 C CA . GLY B 2 6 ? -11.070 21.523 31.317 1.00 40.41 230 GLY B CA 1
ATOM 1427 C C . GLY B 2 6 ? -9.649 21.269 31.766 1.00 40.07 230 GLY B C 1
ATOM 1428 O O . GLY B 2 6 ? -8.779 22.145 31.690 1.00 38.93 230 GLY B O 1
ATOM 1429 N N . SER B 2 7 ? -9.424 20.055 32.236 1.00 36.49 231 SER B N 1
ATOM 1430 C CA . SER B 2 7 ? -8.149 19.612 32.730 1.00 33.93 231 SER B CA 1
ATOM 1431 C C . SER B 2 7 ? -7.207 19.025 31.628 1.00 30.93 231 SER B C 1
ATOM 1432 O O . SER B 2 7 ? -5.972 18.851 31.840 1.00 29.64 231 SER B O 1
ATOM 1435 N N . GLY B 2 8 ? -7.783 18.706 30.486 1.00 26.40 232 GLY B N 1
ATOM 1436 C CA . GLY B 2 8 ? -6.975 18.082 29.446 1.00 25.39 232 GLY B CA 1
ATOM 1437 C C . GLY B 2 8 ? -6.588 16.686 29.761 1.00 26.37 232 GLY B C 1
ATOM 1438 O O . GLY B 2 8 ? -7.040 16.096 30.727 1.00 24.84 232 GLY B O 1
ATOM 1439 N N . ASN B 2 9 ? -5.672 16.173 28.962 1.00 21.05 233 ASN B N 1
ATOM 1440 C CA . ASN B 2 9 ? -5.181 14.851 29.038 1.00 19.75 233 ASN B CA 1
ATOM 1441 C C . ASN B 2 9 ? -3.653 14.869 28.991 1.00 20.03 233 ASN B C 1
ATOM 1442 O O . ASN B 2 9 ? -3.049 15.679 28.231 1.00 17.14 233 ASN B O 1
ATOM 1447 N N . ARG B 2 10 ? -3.011 13.951 29.681 1.00 21.47 234 ARG B N 1
ATOM 1448 C CA . ARG B 2 10 ? -1.575 13.877 29.693 1.00 19.85 234 ARG B CA 1
ATOM 1449 C C . ARG B 2 10 ? -1.126 12.675 28.901 1.00 19.33 234 ARG B C 1
ATOM 1450 O O . ARG B 2 10 ? -1.726 11.550 29.002 1.00 18.91 234 ARG B O 1
ATOM 1458 N N . LEU B 2 11 ? -0.033 12.847 28.166 1.00 18.32 235 LEU B N 1
ATOM 1459 C CA . LEU B 2 11 ? 0.581 11.752 27.449 1.00 22.24 235 LEU B CA 1
ATOM 1460 C C . LEU B 2 11 ? 1.304 10.761 28.406 1.00 28.32 235 LEU B C 1
ATOM 1461 O O . LEU B 2 11 ? 1.643 11.138 29.547 1.00 24.57 235 LEU B O 1
#

Organism: Homo sapiens (NCBI:txid9606)

Radius of gyration: 16.55 Å; Cα contacts (8 Å, |Δi|>4): 437; chains: 2; bounding box: 45×32×42 Å

Nearest PDB structures (foldseek):
  1r7r-assembly1_A  TM=9.827E-01  e=4.874E-35  Mus musculus
  5glf-assembly2_C  TM=9.684E-01  e=5.171E-35  Homo sapiens
  7pux-assembly1_A  TM=9.831E-01  e=7.877E-34  Homo sapiens
  4ko8-assembly1_A  TM=9.790E-01  e=6.997E-34  Homo sapiens
  8hl7-assembly1_B  TM=9.874E-01  e=1.701E-33  Homo sapiens

GO terms:
  GO:0036503 ERAD pathway (P, IDA)
  GO:0005789 endoplasmic reticulum membrane (C, IDA)
  GO:0043161 proteasome-mediated ubiquitin-dependent protein catabolic process (P, IDA)
  GO:0016887 ATP hydrolysis activity (F, IDA)
  GO:0036435 K48-linked polyubiquitin modification-dependent protein binding (F, IDA)
  GO:0140455 cytoplasm protein quality control (P, IDA)
  GO:1901224 positive regulation of non-canonical NF-kappaB signal transduction (P, IDA)
  GO:0120186 negative regulation of protein localization to chromatin (P, IDA)
  GO:0140036 ubiquitin-modified protein reader activity (F, IDA)
  GO:0019079 viral genome replication (P, IMP)
  GO:0048471 perinuclear region of cytoplasm (C, IDA)
  GO:0005783 endoplasmic reticulum (C, IDA)
  GO:0035800 deubiquitinase activator activity (F, IDA)
  GO:0036513 Derlin-1 retrotranslocation complex (C, IDA)
  GO:1903006 positive regulation of protein K63-linked deubiquitination (P, IDA)
  GO:0005829 cytosol (C, TAS)
  GO:0034098 VCP-NPL4-UFD1 AAA ATPase complex (C, TAS)
  GO:0036503 ERAD pathway (P, IMP)
  GO:0010918 positive regulation of mitochondrial membrane potential (P, IMP)
  GO:1903715 regulation of aerobic respiration (P, IMP)

Sequence (185 aa):
GSNRPNRLIVDEAINEDNSVVSLSQPKMDELQLFRGDTVLLKGKKRREAVCIVLSDDTCSDEKIRMNRVVRNNLRVRLGDVISIQPCPDVKYGKRIHVLPIDDTVEGITGNLFEVYLKPYFLEAYRPIRKGDIFLVRGGMRAVEFKVVETDPSPYCIVAPDTVIHCEGEPIKRAFRAFSGSGNRL

Secondary structure (DSSP, 8-state):
---S--EEEEE--SS--TTEEEE-HHHHHHTT--TT-EEEEE-STT-EEEEEEEE-TTS-TTEEE--HHHHHHHT--TT-EEEEEE--SPPBPSEEEEEEBHHHHTT--S-HIIIIIHHHHTTT-EEEETT-EEEE--TTS-EEEEEEEEESSSEEEE-TT-EEE--SPPBPP-/--TT-S--B--

B-factor: mean 18.34, std 10.56, range [4.29, 100.37]